Protein AF-A0ABD5V6Z6-F1 (afdb_monomer)

Foldseek 3Di:
DLVVLVVLLVLAPCNPQQLLLQLVLLLCQLVDVQSLLLLQLLLLQLLQCLLVVHHRDGSPPSVSSNVLSVLLVVLVVVLLVVLVVVCVVVVQQPPPPPPPPDGSVLLVLLVCCLQVLCGVSVVCLQVVPAPVVVVVPDDDHDPRDPQSNDDQDPVNVVVSCVVCVPSVVSVVVSLLQSLLLSSQCSNVVDSCSSVPPVSSVVLSPDPLSVVLSVLLSVLLSVLSCQLVVLVVVVNDPDPDDVPVCVVCVVVVNNVVSVVVSVVSNSVSSSSNSVSNSSSSSSNSNSNSVRVVVVVVVVVVVVVD

Secondary structure (DSSP, 8-state):
-HHHHHHHHTT-SSHHHHHHHHHHHHHHHTT-HHHHHHHHHHHHHHHHHHHTTPPPP-S--HHHHHHHHHHHHHHHHHHHHHHHHHHHHTTHHHHTTTSTT--HHHHHHHHHHHHTTTSHHHHHHHHHSHHHHHTTT--S----STTTTS---HHHHHHHHHH-HHHHHHHHHHHHHHHHHHHHHHHH--GGGGG-HHHHHHHHT-HHHHHHHHHHHHHHHHHHHHHHHHHHHHH-SSSSS-HHHHHHHHTT-HHHHHHHHHHHHHHHHHHHHHHHHHHHHHHHHHHHHHHHHHHHHHHHHT--

Structure (mmCIF, N/CA/C/O backbone):
data_AF-A0ABD5V6Z6-F1
#
_entry.id   AF-A0ABD5V6Z6-F1
#
loop_
_atom_site.group_PDB
_atom_site.id
_atom_site.type_symbol
_atom_site.label_atom_id
_atom_site.label_alt_id
_atom_site.label_comp_id
_atom_site.label_asym_id
_atom_site.label_entity_id
_atom_site.label_seq_id
_atom_site.pdbx_PDB_ins_code
_atom_site.Cartn_x
_atom_site.Cartn_y
_atom_site.Cartn_z
_atom_site.occupancy
_atom_site.B_iso_or_equiv
_atom_site.auth_seq_id
_atom_site.auth_comp_id
_atom_site.auth_asym_id
_atom_site.auth_atom_id
_atom_site.pdbx_PDB_model_num
ATOM 1 N N . MET A 1 1 ? -0.180 14.961 14.332 1.00 85.00 1 MET A N 1
ATOM 2 C CA . MET A 1 1 ? -0.684 13.606 14.007 1.00 85.00 1 MET A CA 1
ATOM 3 C C . MET A 1 1 ? 0.172 12.492 14.599 1.00 85.00 1 MET A C 1
ATOM 5 O O . MET A 1 1 ? -0.334 11.787 15.459 1.00 85.00 1 MET A O 1
ATOM 9 N N . ILE A 1 2 ? 1.467 12.402 14.274 1.00 86.38 2 ILE A N 1
ATOM 10 C CA . ILE A 1 2 ? 2.383 11.323 14.717 1.00 86.38 2 ILE A CA 1
ATOM 11 C C . ILE A 1 2 ? 2.291 10.985 16.220 1.00 86.38 2 ILE A C 1
ATOM 13 O O . ILE A 1 2 ? 2.184 9.821 16.593 1.00 86.38 2 ILE A O 1
ATOM 17 N N . ARG A 1 3 ? 2.256 11.990 17.110 1.00 90.75 3 ARG A N 1
ATOM 18 C CA . ARG A 1 3 ? 2.125 11.759 18.564 1.00 90.75 3 ARG A CA 1
ATOM 19 C C . ARG A 1 3 ? 0.847 10.997 18.947 1.00 90.75 3 ARG A C 1
ATOM 21 O O . ARG A 1 3 ? 0.895 10.181 19.865 1.00 90.75 3 ARG A O 1
ATOM 28 N N . LYS A 1 4 ? -0.284 11.265 18.277 1.00 90.06 4 LYS A N 1
ATOM 29 C CA . LYS A 1 4 ? -1.551 10.545 18.502 1.00 90.06 4 LYS A CA 1
ATOM 30 C C . LYS A 1 4 ? -1.413 9.088 18.053 1.00 90.06 4 LYS A C 1
ATOM 32 O O . LYS A 1 4 ? -1.775 8.200 18.810 1.00 90.06 4 LYS A O 1
ATOM 37 N N . THR A 1 5 ? -0.796 8.858 16.897 1.00 90.81 5 THR A N 1
ATOM 38 C CA . THR A 1 5 ? -0.515 7.527 16.335 1.00 90.81 5 THR A CA 1
ATOM 39 C C . THR A 1 5 ? 0.369 6.683 17.249 1.00 90.81 5 THR A C 1
ATOM 41 O O . THR A 1 5 ? 0.013 5.562 17.587 1.00 90.81 5 THR A O 1
ATOM 44 N N . ILE A 1 6 ? 1.486 7.232 17.736 1.00 91.62 6 ILE A N 1
ATOM 45 C CA . ILE A 1 6 ? 2.369 6.514 18.669 1.00 91.62 6 ILE A CA 1
ATOM 46 C C . ILE A 1 6 ? 1.628 6.196 19.973 1.00 91.62 6 ILE A C 1
ATOM 48 O O . ILE A 1 6 ? 1.767 5.104 20.518 1.00 91.62 6 ILE A O 1
ATOM 52 N N . ARG A 1 7 ? 0.823 7.139 20.482 1.00 93.12 7 ARG A N 1
ATOM 53 C CA . ARG A 1 7 ? 0.010 6.910 21.683 1.00 93.12 7 ARG A CA 1
ATOM 54 C C . ARG A 1 7 ? -1.023 5.807 21.461 1.00 93.12 7 ARG A C 1
ATOM 56 O O . ARG A 1 7 ? -1.214 5.012 22.369 1.00 93.12 7 ARG A O 1
ATOM 63 N N . TYR A 1 8 ? -1.660 5.775 20.294 1.00 93.50 8 TYR A N 1
ATOM 64 C CA . TYR A 1 8 ? -2.603 4.733 19.904 1.00 93.50 8 TYR A CA 1
ATOM 65 C C . TYR A 1 8 ? -1.931 3.357 19.909 1.00 93.50 8 TYR A C 1
ATOM 67 O O . TYR A 1 8 ? -2.361 2.481 20.648 1.00 93.50 8 TYR A O 1
ATOM 75 N N . LEU A 1 9 ? -0.811 3.201 19.195 1.00 92.00 9 LEU A N 1
ATOM 76 C CA . LEU A 1 9 ? -0.078 1.931 19.107 1.00 92.00 9 LEU A CA 1
ATOM 77 C C . LEU A 1 9 ? 0.439 1.434 20.463 1.00 92.00 9 LEU A C 1
ATOM 79 O O . LEU A 1 9 ? 0.479 0.234 20.710 1.00 92.00 9 LEU A O 1
ATOM 83 N N . ARG A 1 10 ? 0.785 2.348 21.378 1.00 92.25 10 ARG A N 1
ATOM 84 C CA . ARG A 1 10 ? 1.179 2.002 22.754 1.00 92.25 10 ARG A CA 1
ATOM 85 C C . ARG A 1 10 ? 0.050 1.408 23.601 1.00 92.25 10 ARG A C 1
ATOM 87 O O . ARG A 1 10 ? 0.353 0.868 24.656 1.00 92.25 10 ARG A O 1
ATOM 94 N N . ARG A 1 11 ? -1.215 1.525 23.181 1.00 93.81 11 ARG A N 1
ATOM 95 C CA . ARG A 1 11 ? -2.355 0.872 23.848 1.00 93.81 11 ARG A CA 1
ATOM 96 C C . ARG A 1 11 ? -2.492 -0.608 23.475 1.00 93.81 11 ARG A C 1
ATOM 98 O O . ARG A 1 11 ? -3.379 -1.258 24.002 1.00 93.81 11 ARG A O 1
ATOM 105 N N . SER A 1 12 ? -1.685 -1.110 22.538 1.00 90.25 12 SER A N 1
ATOM 106 C CA . SER A 1 12 ? -1.686 -2.522 22.154 1.00 90.25 12 SER A CA 1
ATOM 107 C C . SER A 1 12 ? -1.286 -3.396 23.340 1.00 90.25 12 SER A C 1
ATOM 109 O O . SER A 1 12 ? -0.284 -3.103 23.990 1.00 90.25 12 SER A O 1
ATOM 111 N N . ASP A 1 13 ? -1.988 -4.510 23.538 1.00 88.88 13 ASP A N 1
ATOM 112 C CA . ASP A 1 13 ? -1.661 -5.478 24.592 1.00 88.88 13 ASP A CA 1
ATOM 113 C C . ASP A 1 13 ? -0.383 -6.272 24.263 1.00 88.88 13 ASP A C 1
ATOM 115 O O . ASP A 1 13 ? 0.460 -6.498 25.129 1.00 88.88 13 ASP A O 1
ATOM 119 N N . GLU A 1 14 ? -0.183 -6.633 22.985 1.00 91.69 14 GLU A N 1
ATOM 120 C CA . GLU A 1 14 ? 0.945 -7.471 22.534 1.00 91.69 14 GLU A CA 1
ATOM 121 C C . GLU A 1 14 ? 1.841 -6.797 21.461 1.00 91.69 14 GLU A C 1
ATOM 123 O O . GLU A 1 14 ? 2.052 -7.357 20.381 1.00 91.69 14 GLU A O 1
ATOM 128 N N . PRO A 1 15 ? 2.418 -5.602 21.710 1.00 90.44 15 PRO A N 1
ATOM 129 C CA . PRO A 1 15 ? 3.076 -4.809 20.665 1.00 90.44 15 PRO A CA 1
ATOM 130 C C . PRO A 1 15 ? 4.292 -5.514 20.048 1.00 90.44 15 PRO A C 1
ATOM 132 O O . PRO A 1 15 ? 4.500 -5.453 18.838 1.00 90.44 15 PRO A O 1
ATOM 135 N N . VAL A 1 16 ? 5.082 -6.220 20.865 1.00 91.12 16 VAL A N 1
ATOM 136 C CA . VAL A 1 16 ? 6.282 -6.936 20.403 1.00 91.12 16 VAL A CA 1
ATOM 137 C C . VAL A 1 16 ? 5.899 -8.105 19.500 1.00 91.12 16 VAL A C 1
ATOM 139 O O . VAL A 1 16 ? 6.453 -8.247 18.415 1.00 91.12 16 VAL A O 1
ATOM 142 N N . LYS A 1 17 ? 4.917 -8.916 19.907 1.00 90.62 17 LYS A N 1
ATOM 143 C CA . LYS A 1 17 ? 4.456 -10.071 19.128 1.00 90.62 17 LYS A CA 1
ATOM 144 C C . LYS A 1 17 ? 3.884 -9.634 17.782 1.00 90.62 17 LYS A C 1
ATOM 146 O O . LYS A 1 17 ? 4.197 -10.242 16.765 1.00 90.62 17 LYS A O 1
ATOM 151 N N . THR A 1 18 ? 3.113 -8.548 17.765 1.00 93.56 18 THR A N 1
ATOM 152 C CA . THR A 1 18 ? 2.578 -7.959 16.536 1.00 93.56 18 THR A CA 1
ATOM 153 C C . THR A 1 18 ? 3.685 -7.534 15.575 1.00 93.56 18 THR A C 1
ATOM 155 O O . THR A 1 18 ? 3.631 -7.877 14.397 1.00 93.56 18 THR A O 1
ATOM 158 N N . VAL A 1 19 ? 4.713 -6.834 16.067 1.00 93.00 19 VAL A N 1
ATOM 159 C CA . VAL A 1 19 ? 5.852 -6.413 15.236 1.00 93.00 19 VAL A CA 1
ATOM 160 C C . VAL A 1 19 ? 6.656 -7.613 14.735 1.00 93.00 19 VAL A C 1
ATOM 162 O O . VAL A 1 19 ? 7.024 -7.638 13.566 1.00 93.00 19 VAL A O 1
ATOM 165 N N . LEU A 1 20 ? 6.886 -8.627 15.573 1.00 91.81 20 LEU A N 1
ATOM 166 C CA . LEU A 1 20 ? 7.627 -9.828 15.179 1.00 91.81 20 LEU A CA 1
ATOM 167 C C . LEU A 1 20 ? 6.878 -10.654 14.123 1.00 91.81 20 LEU A C 1
ATOM 169 O O . LEU A 1 20 ? 7.476 -11.020 13.115 1.00 91.81 20 LEU A O 1
ATOM 173 N N . ILE A 1 21 ? 5.577 -10.908 14.309 1.00 92.19 21 ILE A N 1
ATOM 174 C CA . ILE A 1 21 ? 4.753 -11.640 13.330 1.00 92.19 21 ILE A CA 1
ATOM 175 C C . ILE A 1 21 ? 4.641 -10.843 12.028 1.00 92.19 21 ILE A C 1
ATOM 177 O O . ILE A 1 21 ? 4.822 -11.397 10.946 1.00 92.19 21 ILE A O 1
ATOM 181 N N . GLY A 1 22 ? 4.379 -9.539 12.123 1.00 91.19 22 GLY A N 1
ATOM 182 C CA . GLY A 1 22 ? 4.258 -8.674 10.956 1.00 91.19 22 GLY A CA 1
ATOM 183 C C . GLY A 1 22 ? 5.561 -8.533 10.172 1.00 91.19 22 GLY A C 1
ATOM 184 O O . GLY A 1 22 ? 5.552 -8.602 8.944 1.00 91.19 22 GLY A O 1
ATOM 185 N N . GLY A 1 23 ? 6.691 -8.392 10.868 1.00 88.25 23 GLY A N 1
ATOM 186 C CA . GLY A 1 23 ? 8.021 -8.382 10.261 1.00 88.25 23 GLY A CA 1
ATOM 187 C C . GLY A 1 23 ? 8.354 -9.707 9.584 1.00 88.25 23 GLY A C 1
ATOM 188 O O . GLY A 1 23 ? 8.785 -9.705 8.436 1.00 88.25 23 GLY A O 1
ATOM 189 N N . PHE A 1 24 ? 8.064 -10.834 10.244 1.00 90.12 24 PHE A N 1
ATOM 190 C CA . PHE A 1 24 ? 8.207 -12.172 9.666 1.00 90.12 24 PHE A CA 1
ATOM 191 C C . PHE A 1 24 ? 7.367 -12.328 8.390 1.00 90.12 24 PHE A C 1
ATOM 193 O O . PHE A 1 24 ? 7.875 -12.782 7.367 1.00 90.12 24 PHE A O 1
ATOM 200 N N . PHE A 1 25 ? 6.103 -11.900 8.394 1.00 90.38 25 PHE A N 1
ATOM 201 C CA . PHE A 1 25 ? 5.278 -11.954 7.187 1.00 90.38 25 PHE A CA 1
ATOM 202 C C . PHE A 1 25 ? 5.718 -10.996 6.096 1.00 90.38 25 PHE A C 1
ATOM 204 O O . PHE A 1 25 ? 5.557 -11.314 4.925 1.00 90.38 25 PHE A O 1
ATOM 211 N N . SER A 1 26 ? 6.263 -9.840 6.455 1.00 84.69 26 SER A N 1
ATOM 212 C CA . SER A 1 26 ? 6.791 -8.894 5.472 1.00 84.69 26 SER A CA 1
ATOM 213 C C . SER A 1 26 ? 8.051 -9.454 4.812 1.00 84.69 26 SER A C 1
ATOM 215 O O . SER A 1 26 ? 8.178 -9.371 3.597 1.00 84.69 26 SER A O 1
ATOM 217 N N . TYR A 1 27 ? 8.908 -10.123 5.591 1.00 83.06 27 TYR A N 1
ATOM 218 C CA . TYR A 1 27 ? 10.092 -10.823 5.099 1.00 83.06 27 TYR A CA 1
ATOM 219 C C . TYR A 1 27 ? 9.729 -11.959 4.132 1.00 83.06 27 TYR A C 1
ATOM 221 O O . TYR A 1 27 ? 10.152 -11.966 2.979 1.00 83.06 27 TYR A O 1
ATOM 229 N N . TYR A 1 28 ? 8.872 -12.892 4.560 1.00 81.38 28 TYR A N 1
ATOM 230 C CA . TYR A 1 28 ? 8.441 -14.003 3.702 1.00 81.38 28 TYR A CA 1
ATOM 231 C C . TYR A 1 28 ? 7.469 -13.581 2.599 1.00 81.38 28 TYR A C 1
ATOM 233 O O . TYR A 1 28 ? 7.303 -14.311 1.626 1.00 81.38 28 TYR A O 1
ATOM 241 N N . GLY A 1 29 ? 6.838 -12.415 2.728 1.00 72.50 29 GLY A N 1
ATOM 242 C CA . GLY A 1 29 ? 5.933 -11.848 1.736 1.00 72.50 29 GLY A CA 1
ATOM 243 C C . GLY A 1 29 ? 6.611 -11.589 0.397 1.00 72.50 29 GLY A C 1
ATOM 244 O O . GLY A 1 29 ? 5.981 -11.751 -0.639 1.00 72.50 29 GLY A O 1
ATOM 245 N N . VAL A 1 30 ? 7.911 -11.286 0.416 1.00 65.12 30 VAL A N 1
ATOM 246 C CA . VAL A 1 30 ? 8.724 -11.135 -0.799 1.00 65.12 30 VAL A CA 1
ATOM 247 C C . VAL A 1 30 ? 8.748 -12.428 -1.625 1.00 65.12 30 VAL A C 1
ATOM 249 O O . VAL A 1 30 ? 8.753 -12.381 -2.850 1.00 65.12 30 VAL A O 1
ATOM 252 N N . PHE A 1 31 ? 8.720 -13.586 -0.962 1.00 65.69 31 PHE A N 1
ATOM 253 C CA . PHE A 1 31 ? 8.806 -14.900 -1.606 1.00 65.69 31 PHE A CA 1
ATOM 254 C C . PHE A 1 31 ? 7.440 -15.562 -1.808 1.00 65.69 31 PHE A C 1
ATOM 256 O O . PHE A 1 31 ? 7.255 -16.356 -2.729 1.00 65.69 31 PHE A O 1
ATOM 263 N N . PHE A 1 32 ? 6.479 -15.263 -0.934 1.00 73.44 32 PHE A N 1
ATOM 264 C CA . PHE A 1 32 ? 5.196 -15.943 -0.876 1.00 73.44 32 PHE A CA 1
ATOM 265 C C . PHE A 1 32 ? 4.041 -14.945 -0.814 1.00 73.44 32 PHE A C 1
ATOM 267 O O . PHE A 1 32 ? 3.986 -14.069 0.045 1.00 73.44 32 PHE A O 1
ATOM 274 N N . VAL A 1 33 ? 3.025 -15.169 -1.648 1.00 79.50 33 VAL A N 1
ATOM 275 C CA . VAL A 1 33 ? 1.811 -14.337 -1.683 1.00 79.50 33 VAL A CA 1
ATOM 276 C C . VAL A 1 33 ? 1.032 -14.397 -0.361 1.00 79.50 33 VAL A C 1
ATOM 278 O O . VAL A 1 33 ? 0.483 -13.394 0.092 1.00 79.50 33 VAL A O 1
ATOM 281 N N . LEU A 1 34 ? 0.981 -15.564 0.291 1.00 87.19 34 LEU A N 1
ATOM 282 C CA . LEU A 1 34 ? 0.149 -15.780 1.480 1.00 87.19 34 LEU A CA 1
ATOM 283 C C . LEU A 1 34 ? 0.516 -14.858 2.670 1.00 87.19 34 LEU A C 1
ATOM 285 O O . LEU A 1 34 ? -0.392 -14.210 3.197 1.00 87.19 34 LEU A O 1
ATOM 289 N N . PRO A 1 35 ? 1.791 -14.736 3.093 1.00 88.56 35 PRO A N 1
ATOM 290 C CA . PRO A 1 35 ? 2.192 -13.751 4.097 1.00 88.56 35 PRO A CA 1
ATOM 291 C C . PRO A 1 35 ? 1.786 -12.312 3.756 1.00 88.56 35 PRO A C 1
ATOM 293 O O . PRO A 1 35 ? 1.329 -11.590 4.642 1.00 88.56 35 PRO A O 1
ATOM 296 N N . MET A 1 36 ? 1.858 -11.906 2.482 1.00 85.44 36 MET A N 1
ATOM 297 C CA . MET A 1 36 ? 1.438 -10.560 2.068 1.00 85.44 36 MET A CA 1
ATOM 298 C C . MET A 1 36 ? -0.052 -10.334 2.314 1.00 85.44 36 MET A C 1
ATOM 300 O O . MET A 1 36 ? -0.443 -9.316 2.886 1.00 85.44 36 MET A O 1
ATOM 304 N N . VAL A 1 37 ? -0.884 -11.312 1.939 1.00 91.69 37 VAL A N 1
ATOM 305 C CA . VAL A 1 37 ? -2.337 -11.289 2.172 1.00 91.69 37 VAL A CA 1
ATOM 306 C C . VAL A 1 37 ? -2.647 -11.100 3.656 1.00 91.69 37 VAL A C 1
ATOM 308 O O . VAL A 1 37 ? -3.477 -10.263 4.010 1.00 91.69 37 VAL A O 1
ATOM 311 N N . LEU A 1 38 ? -1.947 -11.812 4.540 1.00 94.38 38 LEU A N 1
ATOM 312 C CA . LEU A 1 38 ? -2.139 -11.673 5.985 1.00 94.38 38 LEU A CA 1
ATOM 313 C C . LEU A 1 38 ? -1.711 -10.291 6.504 1.00 94.38 38 LEU A C 1
ATOM 315 O O . LEU A 1 38 ? -2.437 -9.689 7.297 1.00 94.38 38 LEU A O 1
ATOM 319 N N . THR A 1 39 ? -0.579 -9.762 6.035 1.00 92.94 39 THR A N 1
ATOM 320 C CA . THR A 1 39 ? -0.104 -8.415 6.391 1.00 92.94 39 THR A CA 1
ATOM 321 C C . THR A 1 39 ? -1.095 -7.333 5.958 1.00 92.94 39 THR A C 1
ATOM 323 O O . THR A 1 39 ? -1.437 -6.452 6.748 1.00 92.94 39 THR A O 1
ATOM 326 N N . MET A 1 40 ? -1.638 -7.426 4.743 1.00 92.75 40 MET A N 1
ATOM 327 C CA . MET A 1 40 ? -2.639 -6.474 4.259 1.00 92.75 40 MET A CA 1
ATOM 328 C C . MET A 1 40 ? -3.949 -6.561 5.049 1.00 92.75 40 MET A C 1
ATOM 330 O O . MET A 1 40 ? -4.532 -5.539 5.408 1.00 92.75 40 MET A O 1
ATOM 334 N N . GLY A 1 41 ? -4.386 -7.774 5.398 1.00 95.56 41 GLY A N 1
ATOM 335 C CA . GLY A 1 41 ? -5.529 -7.972 6.288 1.00 95.56 41 GLY A CA 1
ATOM 336 C C . GLY A 1 41 ? -5.336 -7.305 7.649 1.00 95.56 41 GLY A C 1
ATOM 337 O O . GLY A 1 41 ? -6.258 -6.678 8.176 1.00 95.56 41 GLY A O 1
ATOM 338 N N . TYR A 1 42 ? -4.122 -7.375 8.202 1.00 96.50 42 TYR A N 1
ATOM 339 C CA . TYR A 1 42 ? -3.771 -6.675 9.437 1.00 96.50 42 TYR A CA 1
ATOM 340 C C . TYR A 1 42 ? -3.853 -5.154 9.272 1.00 96.50 42 TYR A C 1
ATOM 342 O O . TYR A 1 42 ? -4.430 -4.478 10.126 1.00 96.50 42 TYR A O 1
ATOM 350 N N . PHE A 1 43 ? -3.376 -4.613 8.148 1.00 95.38 43 PHE A N 1
ATOM 351 C CA . PHE A 1 43 ? -3.500 -3.186 7.848 1.00 95.38 43 PHE A CA 1
ATOM 352 C C . PHE A 1 43 ? -4.954 -2.712 7.751 1.00 95.38 43 PHE A C 1
ATOM 354 O O . PHE A 1 43 ? -5.279 -1.637 8.250 1.00 95.38 43 PHE A O 1
ATOM 361 N N . MET A 1 44 ? -5.860 -3.518 7.196 1.00 96.31 44 MET A N 1
ATOM 362 C CA . MET A 1 44 ? -7.289 -3.175 7.168 1.00 96.31 44 MET A CA 1
ATOM 363 C C . MET A 1 44 ? -7.916 -3.176 8.560 1.00 96.31 44 MET A C 1
ATOM 365 O O . MET A 1 44 ? -8.734 -2.310 8.874 1.00 96.31 44 MET A O 1
ATOM 369 N N . ARG A 1 45 ? -7.503 -4.102 9.429 1.00 95.62 45 ARG A N 1
ATOM 370 C CA . ARG A 1 45 ? -7.971 -4.123 10.818 1.00 95.62 45 ARG A CA 1
ATOM 371 C C . ARG A 1 45 ? -7.472 -2.935 11.616 1.00 95.62 45 ARG A C 1
ATOM 373 O O . ARG A 1 45 ? -8.270 -2.316 12.308 1.00 95.62 45 ARG A O 1
ATOM 380 N N . ILE A 1 46 ? -6.187 -2.594 11.519 1.00 96.00 46 ILE A N 1
ATOM 381 C CA . ILE A 1 46 ? -5.662 -1.454 12.278 1.00 96.00 46 ILE A CA 1
ATOM 382 C C . ILE A 1 46 ? -6.242 -0.140 11.765 1.00 96.00 46 ILE A C 1
ATOM 384 O O . ILE A 1 46 ? -6.545 0.733 12.567 1.00 96.00 46 ILE A O 1
ATOM 388 N N . LEU A 1 47 ? -6.477 -0.029 10.453 1.00 95.25 47 LEU A N 1
ATOM 389 C CA . LEU A 1 47 ? -7.173 1.102 9.851 1.00 95.25 47 LEU A CA 1
ATOM 390 C C . LEU A 1 47 ? -8.588 1.255 10.433 1.00 95.25 47 LEU A C 1
ATOM 392 O O . LEU A 1 47 ? -8.947 2.345 10.878 1.00 95.25 47 LEU A O 1
ATOM 396 N N . ARG A 1 48 ? -9.355 0.155 10.498 1.00 94.81 48 ARG A N 1
ATOM 397 C CA . ARG A 1 48 ? -10.702 0.104 11.095 1.00 94.81 48 ARG A CA 1
ATOM 398 C C . ARG A 1 48 ? -10.690 0.481 12.577 1.00 94.81 48 ARG A C 1
ATOM 400 O O . ARG A 1 48 ? -11.406 1.395 12.971 1.00 94.81 48 ARG A O 1
ATOM 407 N N . SER A 1 49 ? -9.874 -0.189 13.388 1.00 94.75 49 SER A N 1
ATOM 408 C CA . SER A 1 49 ? -9.815 0.050 14.836 1.00 94.75 49 SER A CA 1
ATOM 409 C C . SER A 1 49 ? -9.300 1.454 15.165 1.00 94.75 49 SER A C 1
ATOM 411 O O . SER A 1 49 ? -9.794 2.087 16.094 1.00 94.75 49 SER A O 1
ATOM 413 N N . ALA A 1 50 ? -8.364 1.997 14.379 1.00 94.50 50 ALA A N 1
ATOM 414 C CA . ALA A 1 50 ? -7.888 3.369 14.543 1.00 94.50 50 ALA A CA 1
ATOM 415 C C . ALA A 1 50 ? -8.972 4.407 14.211 1.00 94.50 50 ALA A C 1
ATOM 417 O O . ALA A 1 50 ? -9.089 5.409 14.923 1.00 94.50 50 ALA A O 1
ATOM 418 N N . ALA A 1 51 ? -9.776 4.157 13.171 1.00 92.56 51 ALA A N 1
ATOM 419 C CA . ALA A 1 51 ? -10.931 4.987 12.836 1.00 92.56 51 ALA A CA 1
ATOM 420 C C . ALA A 1 51 ? -12.019 4.930 13.926 1.00 92.56 51 ALA A C 1
ATOM 422 O O . ALA A 1 51 ? -12.604 5.958 14.250 1.00 92.56 51 ALA A O 1
ATOM 423 N N . ALA A 1 52 ? -12.220 3.767 14.553 1.00 91.69 52 ALA A N 1
ATOM 424 C CA . ALA A 1 52 ? -13.204 3.557 15.620 1.00 91.69 52 ALA A CA 1
ATOM 425 C C . ALA A 1 52 ? -12.726 3.940 17.045 1.00 91.69 52 ALA A C 1
ATOM 427 O O . ALA A 1 52 ? -13.498 3.838 17.992 1.00 91.69 52 ALA A O 1
ATOM 428 N N . ASP A 1 53 ? -11.472 4.385 17.224 1.00 91.50 53 ASP A N 1
ATOM 429 C CA . ASP A 1 53 ? -10.811 4.584 18.540 1.00 91.50 53 ASP A CA 1
ATOM 430 C C . ASP A 1 53 ? -10.756 3.333 19.438 1.00 91.50 53 ASP A C 1
ATOM 432 O O . ASP A 1 53 ?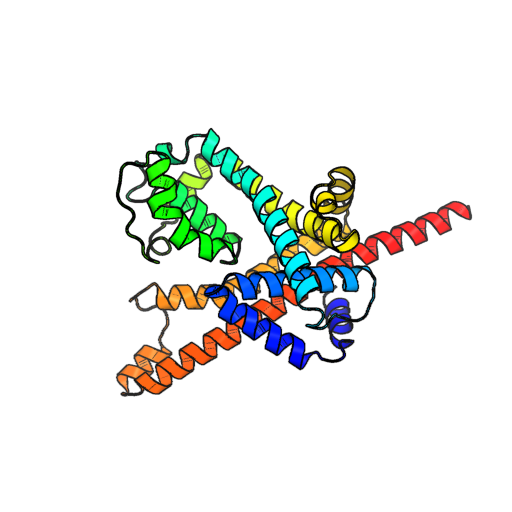 -10.654 3.434 20.662 1.00 91.50 53 ASP A O 1
ATOM 436 N N . GLU A 1 54 ? -10.779 2.149 18.837 1.00 92.88 54 GLU A N 1
ATOM 437 C CA . GLU A 1 54 ? -10.616 0.871 19.532 1.00 92.88 54 GLU A CA 1
ATOM 438 C C . GLU A 1 54 ? -9.134 0.567 19.795 1.00 92.88 54 GLU A C 1
ATOM 440 O O . GLU A 1 54 ? -8.244 1.161 19.184 1.00 92.88 54 GLU A O 1
ATOM 445 N N . SER A 1 55 ? -8.827 -0.371 20.695 1.00 92.19 55 SER A N 1
ATOM 446 C CA . SER A 1 55 ? -7.438 -0.796 20.911 1.00 92.19 55 SER A CA 1
ATOM 447 C C . SER A 1 55 ? -6.803 -1.340 19.616 1.00 92.19 55 SER A C 1
ATOM 449 O O . SER A 1 55 ? -7.507 -1.893 18.766 1.00 92.19 55 SER A O 1
ATOM 451 N N . PRO A 1 56 ? -5.477 -1.174 19.426 1.00 94.19 56 PRO A N 1
ATOM 452 C CA . PRO A 1 56 ? -4.788 -1.746 18.275 1.00 94.19 56 PRO A CA 1
ATOM 453 C C . PRO A 1 56 ? -5.037 -3.257 18.175 1.00 94.19 56 PRO A C 1
ATOM 455 O O . PRO A 1 56 ? -4.966 -3.949 19.195 1.00 94.19 56 PRO A O 1
ATOM 458 N N . PRO A 1 57 ? -5.309 -3.785 16.972 1.00 94.25 57 PRO A N 1
ATOM 459 C CA . PRO A 1 57 ? -5.595 -5.197 16.797 1.00 94.25 57 PRO A CA 1
ATOM 460 C C . PRO A 1 57 ? -4.337 -6.051 16.982 1.00 94.25 57 PRO A C 1
ATOM 462 O O . PRO A 1 57 ? -3.207 -5.593 16.815 1.00 94.25 57 PRO A O 1
ATOM 465 N N . VAL A 1 58 ? -4.554 -7.336 17.244 1.00 92.94 58 VAL A N 1
ATOM 466 C CA . VAL A 1 58 ? -3.515 -8.373 17.293 1.00 92.94 58 VAL A CA 1
ATOM 467 C C . VAL A 1 58 ? -3.669 -9.362 16.129 1.00 92.94 58 VAL A C 1
ATOM 469 O O . VAL A 1 58 ? -4.722 -9.434 15.481 1.00 92.94 58 VAL A O 1
ATOM 472 N N . PHE A 1 59 ? -2.618 -10.141 15.852 1.00 92.00 59 PHE A N 1
ATOM 473 C CA . PHE A 1 59 ? -2.633 -11.227 14.860 1.00 92.00 59 PHE A CA 1
ATOM 474 C C . PHE A 1 59 ? -3.420 -12.445 15.365 1.00 92.00 59 PHE A C 1
ATOM 476 O O . PHE A 1 59 ? -2.874 -13.495 15.692 1.00 92.00 59 PHE A O 1
ATOM 483 N N . GLU A 1 60 ? -4.736 -12.293 15.416 1.00 91.06 60 GLU A N 1
ATOM 484 C CA . GLU A 1 60 ? -5.681 -13.356 15.745 1.00 91.06 60 GLU A CA 1
ATOM 485 C C . GLU A 1 60 ? -6.717 -13.531 14.639 1.00 91.06 60 GLU A C 1
ATOM 487 O O . GLU A 1 60 ? -6.752 -12.775 13.665 1.00 91.06 60 GLU A O 1
ATOM 492 N N . ARG A 1 61 ? -7.607 -14.522 14.783 1.00 92.38 61 ARG A N 1
ATOM 493 C CA . ARG A 1 61 ? -8.704 -14.765 13.830 1.00 92.38 61 ARG A CA 1
ATOM 494 C C . ARG A 1 61 ? -8.175 -14.807 12.390 1.00 92.38 61 ARG A C 1
ATOM 496 O O . ARG A 1 61 ? -8.649 -14.066 11.526 1.00 92.38 61 ARG A O 1
ATOM 503 N N . TRP A 1 62 ? -7.164 -15.646 12.165 1.00 94.00 62 TRP A N 1
ATOM 504 C CA . TRP A 1 62 ? -6.372 -15.731 10.933 1.00 94.00 62 TRP A CA 1
ATOM 505 C C . TRP A 1 62 ? -7.214 -15.792 9.660 1.00 94.00 62 TRP A C 1
ATOM 507 O O . TRP A 1 62 ? -6.916 -15.096 8.699 1.00 94.00 62 TRP A O 1
ATOM 517 N N . MET A 1 63 ? -8.317 -16.547 9.674 1.00 95.62 63 MET A N 1
ATOM 518 C CA . MET A 1 63 ? -9.202 -16.653 8.510 1.00 95.62 63 MET A CA 1
ATOM 519 C C . MET A 1 63 ? -9.841 -15.312 8.132 1.00 95.62 63 MET A C 1
ATOM 521 O O . MET A 1 63 ? -9.869 -14.942 6.965 1.00 95.62 63 MET A O 1
ATOM 525 N N . ALA A 1 64 ? -10.321 -14.546 9.113 1.00 94.75 64 ALA A N 1
ATOM 526 C CA . ALA A 1 64 ? -10.868 -13.222 8.837 1.00 94.75 64 ALA A CA 1
ATOM 527 C C . ALA A 1 64 ? -9.770 -12.259 8.354 1.00 94.75 64 ALA A C 1
ATOM 529 O O . ALA A 1 64 ? -10.032 -11.432 7.494 1.00 94.75 64 ALA A O 1
ATOM 530 N N . LEU A 1 65 ? -8.539 -12.399 8.864 1.00 94.81 65 LEU A N 1
ATOM 531 C CA . LEU A 1 65 ? -7.391 -11.595 8.433 1.00 94.81 65 LEU A CA 1
ATOM 532 C C . LEU A 1 65 ? -7.082 -11.867 6.960 1.00 94.81 65 LEU A C 1
ATOM 534 O O . LEU A 1 65 ? -6.958 -10.945 6.166 1.00 94.81 65 LEU A O 1
ATOM 538 N N . PHE A 1 66 ? -7.037 -13.147 6.596 1.00 95.62 66 PHE A N 1
ATOM 539 C CA . PHE A 1 66 ? -6.848 -13.589 5.226 1.00 95.62 66 PHE A CA 1
ATOM 540 C C . PHE A 1 66 ? -7.942 -13.041 4.300 1.00 95.62 66 PHE A C 1
ATOM 542 O O . PHE A 1 66 ? -7.624 -12.444 3.279 1.00 95.62 66 PHE A O 1
ATOM 549 N N . VAL A 1 67 ? -9.222 -13.169 4.669 1.00 96.75 67 VAL A N 1
ATOM 550 C CA . VAL A 1 67 ? -10.346 -12.671 3.853 1.00 96.75 67 VAL A CA 1
ATOM 551 C C . VAL A 1 67 ? -10.299 -11.152 3.677 1.00 96.75 67 VAL A C 1
ATOM 553 O O . VAL A 1 67 ? -10.497 -10.667 2.562 1.00 96.75 67 VAL A O 1
ATOM 556 N N . ASP A 1 68 ? -10.032 -10.400 4.748 1.00 96.25 68 ASP A N 1
ATOM 557 C CA . ASP A 1 68 ? -9.884 -8.943 4.675 1.00 96.25 68 ASP A CA 1
ATOM 558 C C . ASP A 1 68 ? -8.711 -8.561 3.758 1.00 96.25 68 ASP A C 1
ATOM 560 O O . ASP A 1 68 ? -8.838 -7.656 2.933 1.00 96.25 68 ASP A O 1
ATOM 564 N N . GLY A 1 69 ? -7.603 -9.302 3.839 1.00 94.56 69 GLY A N 1
ATOM 565 C CA . GLY A 1 69 ? -6.435 -9.137 2.981 1.00 94.56 69 GLY A CA 1
ATOM 566 C C . GLY A 1 69 ? -6.712 -9.419 1.506 1.00 94.56 69 GLY A C 1
ATOM 567 O O . GLY A 1 69 ? -6.367 -8.602 0.657 1.00 94.56 69 GLY A O 1
ATOM 568 N N . VAL A 1 70 ? -7.380 -10.535 1.186 1.00 95.31 70 VAL A N 1
ATOM 569 C CA . VAL A 1 70 ? -7.754 -10.888 -0.196 1.00 95.31 70 VAL A CA 1
ATOM 570 C C . VAL A 1 70 ? -8.642 -9.806 -0.799 1.00 95.31 70 VAL A C 1
ATOM 572 O O . VAL A 1 70 ? -8.395 -9.362 -1.916 1.00 95.31 70 VAL A O 1
ATOM 575 N N . LYS A 1 71 ? -9.654 -9.343 -0.056 1.00 96.88 71 LYS A N 1
ATOM 576 C CA . LYS A 1 71 ? -10.545 -8.266 -0.508 1.00 96.88 71 LYS A CA 1
ATOM 577 C C . LYS A 1 71 ? -9.782 -6.966 -0.748 1.00 96.88 71 LYS A C 1
ATOM 579 O O . LYS A 1 71 ? -9.985 -6.334 -1.779 1.00 96.88 71 LYS A O 1
ATOM 584 N N . ALA A 1 72 ? -8.888 -6.590 0.164 1.00 94.81 72 ALA A N 1
ATOM 585 C CA . ALA A 1 72 ? -8.070 -5.393 0.015 1.00 94.81 72 ALA A CA 1
ATOM 586 C C . ALA A 1 72 ? -7.146 -5.468 -1.209 1.00 94.81 72 ALA A C 1
ATOM 588 O O . ALA A 1 72 ? -7.044 -4.497 -1.958 1.00 94.81 72 ALA A O 1
ATOM 589 N N . TYR A 1 73 ? -6.524 -6.623 -1.460 1.00 91.62 73 TYR A N 1
ATOM 590 C CA . TYR A 1 73 ? -5.728 -6.834 -2.669 1.00 91.62 73 TYR A CA 1
ATOM 591 C C . TYR A 1 73 ? -6.572 -6.837 -3.942 1.00 91.62 73 TYR A C 1
ATOM 593 O O . TYR A 1 73 ? -6.155 -6.264 -4.941 1.00 91.62 73 TYR A O 1
ATOM 601 N N . ALA A 1 74 ? -7.769 -7.421 -3.916 1.00 93.69 74 ALA A N 1
ATOM 602 C CA . ALA A 1 74 ? -8.686 -7.365 -5.048 1.00 93.69 74 ALA A CA 1
ATOM 603 C C . ALA A 1 74 ? -9.113 -5.920 -5.365 1.00 93.69 74 ALA A C 1
ATOM 605 O O . ALA A 1 74 ? -9.168 -5.554 -6.535 1.00 93.69 74 ALA A O 1
ATOM 606 N N . ILE A 1 75 ? -9.334 -5.077 -4.346 1.00 95.19 75 ILE A N 1
ATOM 607 C CA . ILE A 1 75 ? -9.561 -3.633 -4.533 1.00 95.19 75 ILE A CA 1
ATOM 608 C C . ILE A 1 75 ? -8.343 -2.994 -5.211 1.00 95.19 75 ILE A C 1
ATOM 610 O O . ILE A 1 75 ? -8.500 -2.371 -6.256 1.00 95.19 75 ILE A O 1
ATOM 614 N N . TRP A 1 76 ? -7.133 -3.205 -4.680 1.00 90.81 76 TRP A N 1
ATOM 615 C CA . TRP A 1 76 ? -5.884 -2.742 -5.306 1.00 90.81 76 TRP A CA 1
ATOM 616 C C . TRP A 1 76 ? -5.793 -3.119 -6.786 1.00 90.81 76 TRP A C 1
ATOM 618 O O . TRP A 1 76 ? -5.556 -2.254 -7.625 1.00 90.81 76 TRP A O 1
ATOM 628 N N . LEU A 1 77 ? -6.014 -4.396 -7.103 1.00 88.38 77 LEU A N 1
ATOM 629 C CA . LEU A 1 77 ? -5.935 -4.911 -8.466 1.00 88.38 77 LEU A CA 1
ATOM 630 C C . LEU A 1 77 ? -6.953 -4.235 -9.385 1.00 88.38 77 LEU A C 1
ATOM 632 O O . LEU A 1 77 ? -6.572 -3.763 -10.449 1.00 88.38 77 LEU A O 1
ATOM 636 N N . ILE A 1 78 ? -8.215 -4.118 -8.963 1.00 94.31 78 ILE A N 1
ATOM 637 C CA . ILE A 1 78 ? -9.270 -3.493 -9.776 1.00 94.31 78 ILE A CA 1
ATOM 638 C C . ILE A 1 78 ? -8.957 -2.021 -10.061 1.00 94.31 78 ILE A C 1
ATOM 640 O O . ILE A 1 78 ? -9.138 -1.561 -11.186 1.00 94.31 78 ILE A O 1
ATOM 644 N N . TYR A 1 79 ? -8.455 -1.277 -9.075 1.00 93.25 79 TYR A N 1
ATOM 645 C CA . TYR A 1 79 ? -8.057 0.115 -9.286 1.00 93.25 79 TYR A CA 1
ATOM 646 C C . TYR A 1 79 ? -6.837 0.239 -10.209 1.00 93.25 79 TYR A C 1
ATOM 648 O O . TYR A 1 79 ? -6.800 1.134 -11.050 1.00 93.25 79 TYR A O 1
ATOM 656 N N . LEU A 1 80 ? -5.860 -0.667 -10.107 1.00 88.06 80 LEU A N 1
ATOM 657 C CA . LEU A 1 80 ? -4.696 -0.685 -10.999 1.00 88.06 80 LEU A CA 1
ATOM 658 C C . LEU A 1 80 ? -5.010 -1.192 -12.410 1.00 88.06 80 LEU A C 1
ATOM 660 O O . LEU A 1 80 ? -4.273 -0.866 -13.341 1.00 88.06 80 LEU A O 1
ATOM 664 N N . CYS A 1 81 ? -6.124 -1.902 -12.611 1.00 88.94 81 CYS A N 1
ATOM 665 C CA . CYS A 1 81 ? -6.610 -2.194 -13.956 1.00 88.94 81 CYS A CA 1
ATOM 666 C C . CYS A 1 81 ? -6.890 -0.911 -14.750 1.00 88.94 81 CYS A C 1
ATOM 668 O O . CYS A 1 81 ? -6.789 -0.944 -15.966 1.00 88.94 81 CYS A O 1
ATOM 670 N N . ILE A 1 82 ? -7.196 0.224 -14.109 1.00 92.25 82 ILE A N 1
ATOM 671 C CA . ILE A 1 82 ? -7.493 1.485 -14.809 1.00 92.25 82 ILE A CA 1
ATOM 672 C C . ILE A 1 82 ? -6.287 1.981 -15.636 1.00 92.25 82 ILE A C 1
ATOM 674 O O . ILE A 1 82 ? -6.419 2.072 -16.858 1.00 92.25 82 ILE A O 1
ATOM 678 N N . PRO A 1 83 ? -5.111 2.280 -15.042 1.00 88.31 83 PRO A N 1
ATOM 679 C CA . PRO A 1 83 ? -3.936 2.686 -15.814 1.00 88.31 83 PRO A CA 1
ATOM 680 C C . PRO A 1 83 ? -3.427 1.566 -16.729 1.00 88.31 83 PRO A C 1
ATOM 682 O O . PRO A 1 83 ? -2.982 1.852 -17.834 1.00 88.31 83 PRO A O 1
ATOM 685 N N . PHE A 1 84 ? -3.544 0.298 -16.318 1.00 83.12 84 PHE A N 1
ATOM 686 C CA . PHE A 1 84 ? -3.146 -0.836 -17.157 1.00 83.12 84 PHE A CA 1
ATOM 687 C C . PHE A 1 84 ? -3.975 -0.934 -18.447 1.00 83.12 84 PHE A C 1
ATOM 689 O O . PHE A 1 84 ? -3.422 -1.072 -19.534 1.00 83.12 84 PHE A O 1
ATOM 696 N N . LEU A 1 85 ? -5.302 -0.823 -18.346 1.00 86.75 85 LEU A N 1
ATOM 697 C CA . LEU A 1 85 ? -6.190 -0.832 -19.506 1.00 86.75 85 LEU A CA 1
ATOM 698 C C . LEU A 1 85 ? -5.975 0.404 -20.381 1.00 86.75 85 LEU A C 1
ATOM 700 O O . LEU A 1 85 ? -6.058 0.287 -21.597 1.00 86.75 85 LEU A O 1
ATOM 704 N N . ASN A 1 86 ? -5.666 1.567 -19.797 1.00 87.81 86 ASN A N 1
ATOM 705 C CA . ASN A 1 86 ? -5.304 2.752 -20.576 1.00 87.81 86 ASN A CA 1
ATOM 706 C C . ASN A 1 86 ? -4.043 2.507 -21.418 1.00 87.81 86 ASN A C 1
ATOM 708 O O . ASN A 1 86 ? -4.073 2.738 -22.625 1.00 87.81 86 ASN A O 1
ATOM 712 N N . ALA A 1 87 ? -2.984 1.963 -20.809 1.00 78.75 87 ALA A N 1
ATOM 713 C CA . ALA A 1 87 ? -1.771 1.581 -21.529 1.00 78.75 87 ALA A CA 1
ATOM 714 C C . ALA A 1 87 ? -2.082 0.569 -22.650 1.00 78.75 87 ALA A C 1
ATOM 716 O O . ALA A 1 87 ? -1.654 0.744 -23.790 1.00 78.75 87 ALA A O 1
ATOM 717 N N . LEU A 1 88 ? -2.906 -0.447 -22.366 1.00 78.56 88 LEU A N 1
ATOM 718 C CA . LEU A 1 88 ? -3.305 -1.449 -23.360 1.00 78.56 88 LEU A CA 1
ATOM 719 C C . LEU A 1 88 ? -4.060 -0.835 -24.545 1.00 78.56 88 LEU A C 1
ATOM 721 O O . LEU A 1 88 ? -3.755 -1.137 -25.695 1.00 78.56 88 LEU A O 1
ATOM 725 N N . LEU A 1 89 ? -5.023 0.049 -24.278 1.00 84.00 89 LEU A N 1
ATOM 726 C CA . LEU A 1 89 ? -5.846 0.689 -25.307 1.00 84.00 89 LEU A CA 1
ATOM 727 C C . LEU A 1 89 ? -5.055 1.650 -26.200 1.00 84.00 89 LEU A C 1
ATOM 729 O O . LEU A 1 89 ? -5.383 1.789 -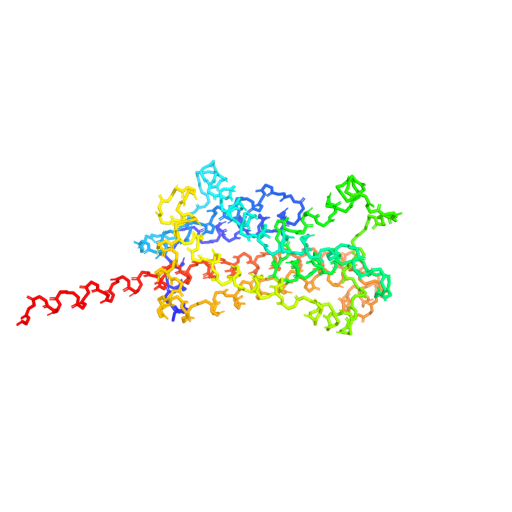27.376 1.00 84.00 89 LEU A O 1
ATOM 733 N N . LEU A 1 90 ? -4.028 2.308 -25.660 1.00 79.25 90 LEU A N 1
ATOM 734 C CA . LEU A 1 90 ? -3.170 3.224 -26.414 1.00 79.25 90 LEU A CA 1
ATOM 735 C C . LEU A 1 90 ? -2.072 2.504 -27.214 1.00 79.25 90 LEU A C 1
ATOM 737 O O . LEU A 1 90 ? -1.217 3.168 -27.797 1.00 79.25 90 LEU A O 1
ATOM 741 N N . GLY A 1 91 ? -2.087 1.166 -27.258 1.00 68.44 91 GLY A N 1
ATOM 742 C CA . GLY A 1 91 ? -1.116 0.377 -28.018 1.00 68.44 91 GLY A CA 1
ATOM 743 C C . GLY A 1 91 ? 0.305 0.488 -27.468 1.00 68.44 91 GLY A C 1
ATOM 744 O O . GLY A 1 91 ? 1.267 0.262 -28.192 1.00 68.44 91 GLY A O 1
ATOM 745 N N . TRP A 1 92 ? 0.460 0.845 -26.188 1.00 65.88 92 TRP A N 1
ATOM 746 C CA . TRP A 1 92 ? 1.771 1.051 -25.568 1.00 65.88 92 TRP A CA 1
ATOM 747 C C . TRP A 1 92 ? 2.692 -0.157 -25.636 1.00 65.88 92 TRP A C 1
ATOM 749 O O . TRP A 1 92 ? 3.906 0.001 -25.647 1.00 65.88 92 TRP A O 1
ATOM 759 N N . PHE A 1 93 ? 2.122 -1.354 -25.674 1.00 60.41 93 PHE A N 1
ATOM 760 C CA . PHE A 1 93 ? 2.884 -2.590 -25.769 1.00 60.41 93 PHE A CA 1
ATOM 761 C C . PHE A 1 93 ? 3.647 -2.689 -27.104 1.00 60.41 93 PHE A C 1
ATOM 763 O O . PHE A 1 93 ? 4.753 -3.215 -27.106 1.00 60.41 93 PHE A O 1
ATOM 770 N N . ASP A 1 94 ? 3.137 -2.061 -28.173 1.00 55.91 94 ASP A N 1
ATOM 771 C CA . ASP A 1 94 ? 3.714 -2.109 -29.526 1.00 55.91 94 ASP A CA 1
ATOM 772 C C . ASP A 1 94 ? 4.493 -0.827 -29.904 1.00 55.91 94 ASP A C 1
ATOM 774 O O . ASP A 1 94 ? 5.352 -0.838 -30.781 1.00 55.91 94 ASP A O 1
ATOM 778 N N . VAL A 1 95 ? 4.208 0.312 -29.256 1.00 53.19 95 VAL A N 1
ATOM 779 C CA . VAL A 1 95 ? 4.753 1.640 -29.629 1.00 53.19 95 VAL A CA 1
ATOM 780 C C . VAL A 1 95 ? 6.237 1.827 -29.261 1.00 53.19 95 VAL A C 1
ATOM 782 O O . VAL A 1 95 ? 6.906 2.677 -29.852 1.00 53.19 95 VAL A O 1
ATOM 785 N N . TYR A 1 96 ? 6.781 1.048 -28.318 1.00 55.16 96 TYR A N 1
ATOM 786 C CA . TYR A 1 96 ? 8.136 1.259 -27.773 1.00 55.16 96 TYR A CA 1
ATOM 787 C C . TYR A 1 96 ? 9.205 0.270 -28.251 1.00 55.16 96 TYR A C 1
ATOM 789 O O . TYR A 1 96 ? 10.251 0.182 -27.619 1.00 55.16 96 TYR A O 1
ATOM 797 N N . GLU A 1 97 ? 9.033 -0.387 -29.403 1.00 52.03 97 GLU A N 1
ATOM 798 C CA . GLU A 1 97 ? 10.132 -1.144 -30.042 1.00 52.03 97 GLU A CA 1
ATOM 799 C C . GLU A 1 97 ? 11.389 -0.282 -30.335 1.00 52.03 97 GLU A C 1
ATOM 801 O O . GLU A 1 97 ? 12.465 -0.814 -30.594 1.00 52.03 97 GLU A O 1
ATOM 806 N N . GLY A 1 98 ? 11.282 1.056 -30.297 1.00 48.97 98 GLY A N 1
ATOM 807 C CA . GLY A 1 98 ? 12.346 1.997 -30.681 1.00 48.97 98 GLY A CA 1
ATOM 808 C C . GLY A 1 98 ? 13.160 2.642 -29.551 1.00 48.97 98 GLY A C 1
ATOM 809 O O . GLY A 1 98 ? 14.052 3.437 -29.849 1.00 48.97 98 GLY A O 1
ATOM 810 N N . VAL A 1 99 ? 12.875 2.359 -28.275 1.00 53.62 99 VAL A N 1
ATOM 811 C CA . VAL A 1 99 ? 13.705 2.825 -27.149 1.00 53.62 99 VAL A CA 1
ATOM 812 C C . VAL A 1 99 ? 14.681 1.700 -26.816 1.00 53.62 99 VAL A C 1
ATOM 814 O O . VAL A 1 99 ? 14.249 0.682 -26.290 1.00 53.62 99 VAL A O 1
ATOM 817 N N . GLU A 1 100 ? 15.962 1.858 -27.180 1.00 55.69 100 GLU A N 1
ATOM 818 C CA . GLU A 1 100 ? 16.998 0.803 -27.161 1.00 55.69 100 GLU A CA 1
ATOM 819 C C . GLU A 1 100 ? 16.796 -0.258 -26.054 1.00 55.69 100 GLU A C 1
ATOM 821 O O . GLU A 1 100 ? 17.117 -0.028 -24.888 1.00 55.69 100 GLU A O 1
ATOM 826 N N . GLY A 1 101 ? 16.268 -1.426 -26.442 1.00 54.28 101 GLY A N 1
ATOM 827 C CA . GLY A 1 101 ? 16.290 -2.654 -25.644 1.00 54.28 101 GLY A CA 1
ATOM 828 C C . GLY A 1 101 ? 15.212 -2.853 -24.570 1.00 54.28 101 GLY A C 1
ATOM 829 O O . GLY A 1 101 ? 15.356 -3.809 -23.817 1.00 54.28 101 GLY A O 1
ATOM 830 N N . TYR A 1 102 ? 14.163 -2.024 -24.477 1.00 54.75 102 TYR A N 1
ATOM 831 C CA . TYR A 1 102 ? 13.104 -2.190 -23.462 1.00 54.75 102 TYR A CA 1
ATOM 832 C C . TYR A 1 102 ? 11.693 -2.148 -24.046 1.00 54.75 102 TYR A C 1
ATOM 834 O O . TYR A 1 102 ? 11.334 -1.209 -24.755 1.00 54.75 102 TYR A O 1
ATOM 842 N N . GLN A 1 103 ? 10.850 -3.113 -23.669 1.00 61.56 103 GLN A N 1
ATOM 843 C CA . GLN A 1 103 ? 9.438 -3.088 -24.058 1.00 61.56 103 GLN A CA 1
ATOM 844 C C . GLN A 1 103 ? 8.627 -2.152 -23.146 1.00 61.56 103 GLN A C 1
ATOM 846 O O . GLN A 1 103 ? 8.884 -2.036 -21.946 1.00 61.56 103 GLN A O 1
ATOM 851 N N . GLY A 1 104 ? 7.596 -1.491 -23.688 1.00 63.06 104 GLY A N 1
ATOM 852 C CA . GLY A 1 104 ? 6.774 -0.526 -22.939 1.00 63.06 104 GLY A CA 1
ATOM 853 C C . GLY A 1 104 ? 6.133 -1.106 -21.671 1.00 63.06 104 GLY A C 1
ATOM 854 O O . GLY A 1 104 ? 5.953 -0.402 -20.676 1.00 63.06 104 GLY A O 1
ATOM 855 N N . TYR A 1 105 ? 5.847 -2.411 -21.658 1.00 65.31 105 TYR A N 1
ATOM 856 C CA . TYR A 1 105 ? 5.323 -3.093 -20.475 1.00 65.31 105 TYR A CA 1
ATOM 857 C C . TYR A 1 105 ? 6.354 -3.273 -19.364 1.00 65.31 105 TYR A C 1
ATOM 859 O O . TYR A 1 105 ? 5.979 -3.299 -18.195 1.00 65.31 105 TYR A O 1
ATOM 867 N N . GLU A 1 106 ? 7.636 -3.392 -19.703 1.00 63.47 106 GLU A N 1
ATOM 868 C CA . GLU A 1 106 ? 8.726 -3.562 -18.740 1.00 63.47 106 GLU A CA 1
ATOM 869 C C . GLU A 1 106 ? 8.953 -2.267 -17.982 1.00 63.47 106 GLU A C 1
ATOM 871 O O . GLU A 1 106 ? 9.082 -2.274 -16.759 1.00 63.47 106 GLU A O 1
ATOM 876 N N . LEU A 1 107 ? 8.904 -1.141 -18.694 1.00 65.00 107 LEU A N 1
ATOM 877 C CA . LEU A 1 107 ? 8.951 0.189 -18.102 1.00 65.00 107 LEU A CA 1
ATOM 878 C C . LEU A 1 107 ? 7.719 0.455 -17.231 1.00 65.00 107 LEU A C 1
ATOM 880 O O . LEU A 1 107 ? 7.859 0.939 -16.107 1.00 65.00 107 LEU A O 1
ATOM 884 N N . PHE A 1 108 ? 6.523 0.080 -17.693 1.00 69.81 108 PHE A N 1
ATOM 885 C CA . PHE A 1 108 ? 5.300 0.185 -16.898 1.00 69.81 108 PHE A CA 1
ATOM 886 C C . PHE A 1 108 ? 5.347 -0.691 -15.637 1.00 69.81 108 PHE A C 1
ATOM 888 O O . PHE A 1 108 ? 5.039 -0.212 -14.546 1.00 69.81 108 PHE A O 1
ATOM 895 N N . ALA A 1 109 ? 5.771 -1.952 -15.752 1.00 67.88 109 ALA A N 1
ATOM 896 C CA . ALA A 1 109 ? 5.917 -2.869 -14.625 1.00 67.88 109 ALA A CA 1
ATOM 897 C C . ALA A 1 109 ? 6.991 -2.383 -13.643 1.00 67.88 109 ALA A C 1
ATOM 899 O O . ALA A 1 109 ? 6.757 -2.379 -12.436 1.00 67.88 109 ALA A O 1
ATOM 900 N N . THR A 1 110 ? 8.125 -1.894 -14.145 1.00 65.50 110 THR A N 1
ATOM 901 C CA . THR A 1 110 ? 9.196 -1.294 -13.336 1.00 65.50 110 THR A CA 1
ATOM 902 C C . THR A 1 110 ? 8.690 -0.061 -12.599 1.00 65.50 110 THR A C 1
ATOM 904 O O . THR A 1 110 ? 8.903 0.065 -11.395 1.00 65.50 110 THR A O 1
ATOM 907 N N . PHE A 1 111 ? 7.950 0.818 -13.279 1.00 68.62 111 PHE A N 1
ATOM 908 C CA . PHE A 1 111 ? 7.342 1.990 -12.659 1.00 68.62 111 PHE A CA 1
ATOM 909 C C . PHE A 1 111 ? 6.324 1.585 -11.591 1.00 68.62 111 PHE A C 1
ATOM 911 O O . PHE A 1 111 ? 6.379 2.099 -10.476 1.00 68.62 111 PHE A O 1
ATOM 918 N N . LEU A 1 112 ? 5.442 0.620 -11.882 1.00 70.75 112 LEU A N 1
ATOM 919 C CA . LEU A 1 112 ? 4.502 0.067 -10.910 1.00 70.75 112 LEU A CA 1
ATOM 920 C C . LEU A 1 112 ? 5.222 -0.505 -9.695 1.00 70.75 112 LEU A C 1
ATOM 922 O O . LEU A 1 112 ? 4.796 -0.251 -8.578 1.00 70.75 112 LEU A O 1
ATOM 926 N N . VAL A 1 113 ? 6.303 -1.250 -9.870 1.00 67.19 113 VAL A N 1
ATOM 927 C CA . VAL A 1 113 ? 7.068 -1.837 -8.764 1.00 67.19 113 VAL A CA 1
ATOM 928 C C . VAL A 1 113 ? 7.753 -0.747 -7.947 1.00 67.19 113 VAL A C 1
ATOM 930 O O . VAL A 1 113 ? 7.636 -0.759 -6.721 1.00 67.19 113 VAL A O 1
ATOM 933 N N . ALA A 1 114 ? 8.365 0.234 -8.616 1.00 63.97 114 ALA A N 1
ATOM 934 C CA . ALA A 1 114 ? 9.030 1.374 -7.998 1.00 63.97 114 ALA A CA 1
ATOM 935 C C . ALA A 1 114 ? 8.071 2.220 -7.152 1.00 63.97 114 ALA A C 1
ATOM 937 O O . ALA A 1 114 ? 8.420 2.603 -6.039 1.00 63.97 114 ALA A O 1
ATOM 938 N N . ILE A 1 115 ? 6.852 2.480 -7.638 1.00 64.38 115 ILE A N 1
ATOM 939 C CA . ILE A 1 115 ? 5.863 3.259 -6.881 1.00 64.38 115 ILE A CA 1
ATOM 940 C C . ILE A 1 115 ? 5.069 2.420 -5.877 1.00 64.38 115 ILE A C 1
ATOM 942 O O . ILE A 1 115 ? 4.702 2.932 -4.823 1.00 64.38 115 ILE A O 1
ATOM 946 N N . SER A 1 116 ? 4.818 1.140 -6.190 1.00 65.00 116 SER A N 1
ATOM 947 C CA . SER A 1 116 ? 4.034 0.183 -5.385 1.00 65.00 116 SER A CA 1
ATOM 948 C C . SER A 1 116 ? 4.880 -0.636 -4.436 1.00 65.00 116 SER A C 1
ATOM 950 O O . SER A 1 116 ? 4.438 -1.661 -3.909 1.00 65.00 116 SER A O 1
ATOM 952 N N . GLY A 1 117 ? 6.098 -0.185 -4.212 1.00 60.19 117 GLY A N 1
ATOM 953 C CA . GLY A 1 117 ? 6.961 -0.713 -3.199 1.00 60.19 117 GLY A CA 1
ATOM 954 C C . GLY A 1 117 ? 7.218 -2.218 -3.278 1.00 60.19 117 GLY A C 1
ATOM 955 O O . GLY A 1 117 ? 7.350 -2.862 -2.238 1.00 60.19 117 GLY A O 1
ATOM 956 N N . GLY A 1 118 ? 7.221 -2.788 -4.489 1.00 58.38 118 GLY A N 1
ATOM 957 C CA . GLY A 1 118 ? 7.488 -4.211 -4.708 1.00 58.38 118 GLY A CA 1
ATOM 958 C C . GLY A 1 118 ? 6.583 -5.172 -3.930 1.00 58.38 118 GLY A C 1
ATOM 959 O O . GLY A 1 118 ? 7.022 -6.268 -3.617 1.00 58.38 118 GLY A O 1
ATOM 960 N N . GLY A 1 119 ? 5.347 -4.775 -3.593 1.00 60.50 119 GLY A N 1
ATOM 961 C CA . GLY A 1 119 ? 4.377 -5.605 -2.866 1.00 60.50 119 GLY A CA 1
ATOM 962 C C . GLY A 1 119 ? 3.962 -6.890 -3.613 1.00 60.50 119 GLY A C 1
ATOM 963 O O . GLY A 1 119 ? 4.763 -7.560 -4.254 1.00 60.50 119 GLY A O 1
ATOM 964 N N . ILE A 1 120 ? 2.665 -7.228 -3.626 1.00 54.66 120 ILE A N 1
ATOM 965 C CA . ILE A 1 120 ? 2.167 -8.349 -4.459 1.00 54.66 120 ILE A CA 1
ATOM 966 C C . ILE A 1 120 ? 2.562 -8.189 -5.944 1.00 54.66 120 ILE A C 1
ATOM 968 O O . ILE A 1 120 ? 2.663 -9.164 -6.677 1.00 54.66 120 ILE A O 1
ATOM 972 N N . PHE A 1 121 ? 2.845 -6.953 -6.368 1.00 58.38 121 PHE A N 1
ATOM 973 C CA . PHE A 1 121 ? 3.298 -6.578 -7.706 1.00 58.38 121 PHE A CA 1
ATOM 974 C C . PHE A 1 121 ? 4.685 -7.099 -8.068 1.00 58.38 121 PHE A C 1
ATOM 976 O O . PHE A 1 121 ? 4.891 -7.418 -9.234 1.00 58.38 121 PHE A O 1
ATOM 983 N N . ALA A 1 122 ? 5.587 -7.297 -7.098 1.00 54.97 122 ALA A N 1
ATOM 984 C CA . ALA A 1 122 ? 6.864 -7.954 -7.375 1.00 54.97 122 ALA A CA 1
ATOM 985 C C . ALA A 1 122 ? 6.669 -9.415 -7.800 1.00 54.97 122 ALA A C 1
ATOM 987 O O . ALA A 1 122 ? 7.409 -9.905 -8.646 1.00 54.97 122 ALA A O 1
ATOM 988 N N . VAL A 1 123 ? 5.626 -10.086 -7.290 1.00 50.97 123 VAL A N 1
ATOM 989 C CA . VAL A 1 123 ? 5.266 -11.448 -7.712 1.00 50.97 123 VAL A CA 1
ATOM 990 C C . VAL A 1 123 ? 4.746 -11.456 -9.147 1.00 50.97 123 VAL A C 1
ATOM 992 O O . VAL A 1 123 ? 4.938 -12.433 -9.846 1.00 50.97 123 VAL A O 1
ATOM 995 N N . PHE A 1 124 ? 4.142 -10.381 -9.653 1.00 49.75 124 PHE A N 1
ATOM 996 C CA . PHE A 1 124 ? 3.704 -10.357 -11.051 1.00 49.75 124 PHE A CA 1
ATOM 997 C C . PHE A 1 124 ? 4.861 -10.175 -12.046 1.00 49.75 124 PHE A C 1
ATOM 999 O O . PHE A 1 124 ? 4.690 -10.541 -13.204 1.00 49.75 124 PHE A O 1
ATOM 1006 N N . ILE A 1 125 ? 6.038 -9.701 -11.617 1.00 50.31 125 ILE A N 1
ATOM 1007 C CA . ILE A 1 125 ? 7.203 -9.519 -12.503 1.00 50.31 125 ILE A CA 1
ATOM 1008 C C . ILE A 1 125 ? 7.660 -10.859 -13.126 1.00 50.31 125 ILE A C 1
ATOM 1010 O O . ILE A 1 125 ? 7.703 -10.943 -14.352 1.00 50.31 125 ILE A O 1
ATOM 1014 N N . PRO A 1 126 ? 7.935 -11.938 -12.358 1.00 46.41 126 PRO A N 1
ATOM 1015 C CA . PRO A 1 126 ? 8.375 -13.206 -12.947 1.00 46.41 126 PRO A CA 1
ATOM 1016 C C . PRO A 1 126 ? 7.257 -14.019 -13.623 1.00 46.41 126 PRO A C 1
ATOM 1018 O O . PRO A 1 126 ? 7.553 -14.839 -14.489 1.00 46.41 126 PRO A O 1
ATOM 1021 N N . PHE A 1 127 ? 5.983 -13.823 -13.256 1.00 45.00 127 PHE A N 1
ATOM 1022 C CA . PHE A 1 127 ? 4.860 -14.595 -13.821 1.00 45.00 127 PHE A CA 1
ATOM 1023 C C . PHE A 1 127 ? 4.171 -13.905 -15.005 1.00 45.00 127 PHE A C 1
ATOM 1025 O O . PHE A 1 127 ? 3.564 -14.585 -15.830 1.00 45.00 127 PHE A O 1
ATOM 1032 N N . GLY A 1 128 ? 4.252 -12.575 -15.091 1.00 47.81 128 GLY A N 1
ATOM 1033 C CA . GLY A 1 128 ? 3.600 -11.788 -16.133 1.00 47.81 128 GLY A CA 1
ATOM 1034 C C . GLY A 1 128 ? 4.295 -11.876 -17.485 1.00 47.81 128 GLY A C 1
ATOM 1035 O O . GLY A 1 128 ? 3.625 -11.762 -18.496 1.00 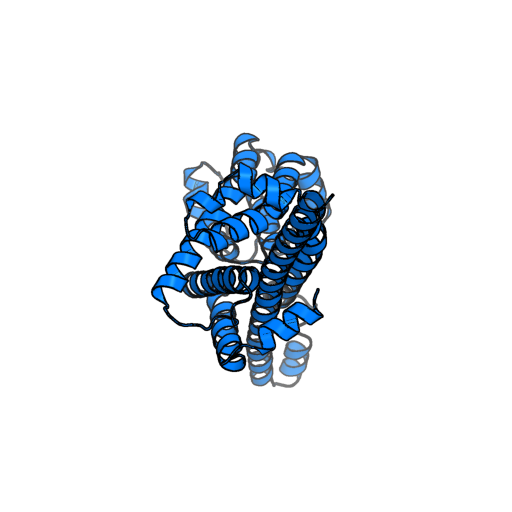47.81 128 GLY A O 1
ATOM 1036 N N . GLY A 1 129 ? 5.606 -12.120 -17.521 1.00 48.50 129 GLY A N 1
ATOM 1037 C CA . GLY A 1 129 ? 6.396 -11.929 -18.734 1.00 48.50 129 GLY A CA 1
ATOM 1038 C C . GLY A 1 129 ? 6.144 -12.941 -19.857 1.00 48.50 129 GLY A C 1
ATOM 1039 O O . GLY A 1 129 ? 5.791 -12.551 -20.959 1.00 48.50 129 GLY A O 1
ATOM 1040 N N . ARG A 1 130 ? 6.353 -14.244 -19.626 1.00 47.09 130 ARG A N 1
ATOM 1041 C CA . ARG A 1 130 ? 6.569 -15.158 -20.764 1.00 47.09 130 ARG A CA 1
ATOM 1042 C C . ARG A 1 130 ? 5.268 -15.618 -21.425 1.00 47.09 130 ARG A C 1
ATOM 1044 O O . ARG A 1 130 ? 4.969 -15.225 -22.536 1.00 47.09 130 ARG A O 1
ATOM 1051 N N . ALA A 1 131 ? 4.461 -16.409 -20.722 1.00 49.09 131 ALA A N 1
ATOM 1052 C CA . ALA A 1 131 ? 3.296 -17.060 -21.331 1.00 49.09 131 ALA A CA 1
ATOM 1053 C C . ALA A 1 131 ? 2.109 -16.108 -21.577 1.00 49.09 131 ALA A C 1
ATOM 1055 O O . ALA A 1 131 ? 1.365 -16.287 -22.531 1.00 49.09 131 ALA A O 1
ATOM 1056 N N . PHE A 1 132 ? 1.921 -15.099 -20.719 1.00 52.69 132 PHE A N 1
ATOM 1057 C CA . PHE A 1 132 ? 0.785 -14.178 -20.825 1.00 52.69 132 PHE A CA 1
ATOM 1058 C C . PHE A 1 132 ? 0.933 -13.193 -21.994 1.00 52.69 132 PHE A C 1
ATOM 1060 O O . PHE A 1 132 ? -0.047 -12.938 -22.689 1.00 52.69 132 PHE A O 1
ATOM 1067 N N . PHE A 1 133 ? 2.139 -12.662 -22.235 1.00 52.22 133 PHE A N 1
ATOM 1068 C CA . PHE A 1 133 ? 2.386 -11.748 -23.356 1.00 52.22 133 PHE A CA 1
ATOM 1069 C C . PHE A 1 133 ? 2.667 -12.478 -24.680 1.00 52.22 133 PHE A C 1
ATOM 1071 O O . PHE A 1 133 ? 2.281 -11.960 -25.727 1.00 52.22 133 PHE A O 1
ATOM 1078 N N . GLU A 1 134 ? 3.222 -13.700 -24.654 1.00 55.53 134 GLU A N 1
ATOM 1079 C CA . GLU A 1 134 ? 3.278 -14.583 -25.836 1.00 55.53 134 GLU A CA 1
ATOM 1080 C C . GLU A 1 134 ? 1.864 -14.859 -26.391 1.00 55.53 134 GLU A C 1
ATOM 1082 O O . GLU A 1 134 ? 1.639 -14.721 -27.594 1.00 55.53 134 GLU A O 1
ATOM 1087 N N . ASP A 1 135 ? 0.881 -15.149 -25.526 1.00 55.66 135 ASP A N 1
ATOM 1088 C CA . ASP A 1 135 ? -0.526 -15.357 -25.924 1.00 55.66 135 ASP A CA 1
ATOM 1089 C C . ASP A 1 135 ? -1.215 -14.075 -26.442 1.00 55.66 135 ASP A C 1
ATOM 10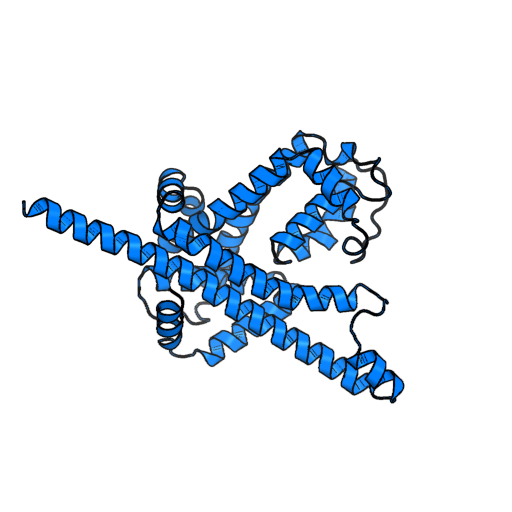91 O O . ASP A 1 135 ? -2.233 -14.149 -27.136 1.00 55.66 135 ASP A O 1
ATOM 1095 N N . LEU A 1 136 ? -0.664 -12.895 -26.130 1.00 55.28 136 LEU A N 1
ATOM 1096 C CA . LEU A 1 136 ? -1.122 -11.597 -26.640 1.00 55.28 136 LEU A CA 1
ATOM 1097 C C . LEU A 1 136 ? -0.407 -11.168 -27.934 1.00 55.28 136 LEU A C 1
ATOM 1099 O O . LEU A 1 136 ? -0.778 -10.144 -28.504 1.00 55.28 136 LEU A O 1
ATOM 1103 N N . GLY A 1 137 ? 0.551 -11.959 -28.434 1.00 54.06 137 GLY A N 1
ATOM 1104 C CA . GLY A 1 137 ? 1.204 -11.743 -29.729 1.00 54.06 137 GLY A CA 1
ATOM 1105 C C . GLY A 1 137 ? 2.542 -10.997 -29.695 1.00 54.06 137 GLY A C 1
ATOM 1106 O O . GLY A 1 137 ? 2.994 -10.565 -30.754 1.00 54.06 137 GLY A O 1
ATOM 1107 N N . ALA A 1 138 ? 3.189 -10.857 -28.532 1.00 54.88 138 ALA A N 1
ATOM 1108 C CA . ALA A 1 138 ? 4.539 -10.290 -28.447 1.00 54.88 138 ALA A CA 1
ATOM 1109 C C . ALA A 1 138 ? 5.572 -11.205 -29.145 1.00 54.88 138 ALA A C 1
ATOM 1111 O O . ALA A 1 138 ? 5.565 -12.421 -28.951 1.00 54.88 138 ALA A O 1
ATOM 1112 N N . SER A 1 139 ? 6.445 -10.637 -29.985 1.00 49.12 139 SER A N 1
ATOM 1113 C CA . SER A 1 139 ? 7.250 -11.384 -30.971 1.00 49.12 139 SER A CA 1
ATOM 1114 C C . SER A 1 139 ? 8.663 -11.803 -30.539 1.00 49.12 139 SER A C 1
ATOM 1116 O O . SER A 1 139 ? 9.333 -12.485 -31.313 1.00 49.12 139 SER A O 1
ATOM 1118 N N . GLU A 1 140 ? 9.13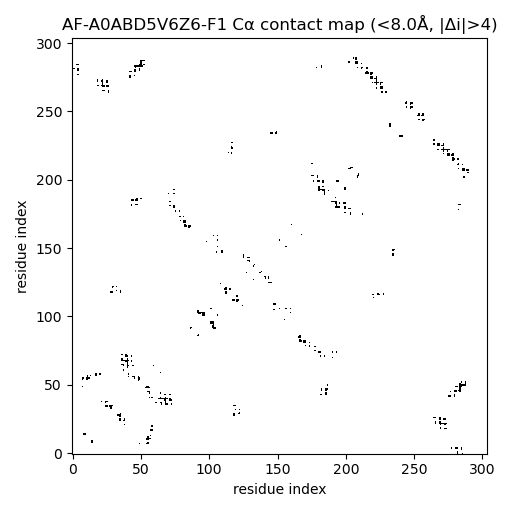2 -11.444 -29.341 1.00 50.00 140 GLU A N 1
ATOM 1119 C CA . GLU A 1 140 ? 10.521 -11.681 -28.896 1.00 50.00 140 GLU A CA 1
ATOM 1120 C C . GLU A 1 140 ? 10.589 -12.413 -27.535 1.00 50.00 140 GLU A C 1
ATOM 1122 O O . GLU A 1 140 ? 9.687 -12.258 -26.707 1.00 50.00 140 GLU A O 1
ATOM 1127 N N . PRO A 1 141 ? 11.633 -13.231 -27.274 1.00 40.78 141 PRO A N 1
ATOM 1128 C CA . PRO A 1 141 ? 11.697 -14.103 -26.106 1.00 40.78 141 PRO A CA 1
ATOM 1129 C C . PRO A 1 141 ? 11.992 -13.332 -24.816 1.00 40.78 141 PRO A C 1
ATOM 1131 O O . PRO A 1 141 ? 12.933 -12.547 -24.738 1.00 40.78 141 PRO A O 1
ATOM 1134 N N . LEU A 1 142 ? 11.252 -13.660 -23.759 1.00 47.19 142 LEU A N 1
ATOM 1135 C CA . LEU A 1 142 ? 11.506 -13.177 -22.408 1.00 47.19 142 LEU A CA 1
ATOM 1136 C C . LEU A 1 142 ? 12.773 -13.830 -21.822 1.00 47.19 142 LEU A C 1
ATOM 1138 O O . LEU A 1 142 ? 12.757 -15.030 -21.518 1.00 47.19 142 LEU A O 1
ATOM 1142 N N . GLU A 1 143 ? 13.845 -13.072 -21.569 1.00 46.16 143 GLU A N 1
ATOM 1143 C CA . GLU A 1 143 ? 14.846 -13.514 -20.591 1.00 46.16 143 GLU A CA 1
ATOM 1144 C C . GLU A 1 143 ? 14.215 -13.414 -19.198 1.00 46.16 143 GLU A C 1
ATOM 1146 O O . GLU A 1 143 ? 14.190 -12.368 -18.553 1.00 46.16 143 GLU A O 1
ATOM 1151 N N . ALA A 1 144 ? 13.622 -14.522 -18.750 1.00 43.59 144 ALA A N 1
ATOM 1152 C CA . ALA A 1 144 ? 13.060 -14.662 -17.416 1.00 43.59 144 ALA A CA 1
ATOM 1153 C C . ALA A 1 144 ? 14.176 -14.538 -16.366 1.00 43.59 144 ALA A C 1
ATOM 1155 O O . ALA A 1 144 ? 14.786 -15.523 -15.954 1.00 43.59 144 ALA A O 1
ATOM 1156 N N . GLY A 1 145 ? 14.437 -13.315 -15.923 1.00 40.00 145 GLY A N 1
ATOM 1157 C CA . GLY A 1 145 ? 15.382 -13.018 -14.865 1.00 40.00 145 GLY A CA 1
ATOM 1158 C C . GLY A 1 145 ? 15.010 -11.726 -14.159 1.00 40.00 145 GLY A C 1
ATOM 1159 O O . GLY A 1 145 ? 14.395 -10.832 -14.734 1.00 40.00 145 GLY A O 1
ATOM 1160 N N . TRP A 1 146 ? 15.447 -11.596 -12.910 1.00 41.97 146 TRP A N 1
ATOM 1161 C CA . TRP A 1 146 ? 15.431 -10.364 -12.111 1.00 41.97 146 TRP A CA 1
ATOM 1162 C C . TRP A 1 146 ? 16.271 -9.215 -12.732 1.00 41.97 146 TRP A C 1
ATOM 1164 O O . TRP A 1 146 ? 16.695 -8.310 -12.026 1.00 41.97 146 TRP A O 1
ATOM 1174 N N . GLY A 1 147 ? 16.556 -9.263 -14.039 1.00 42.16 147 GLY A N 1
ATOM 1175 C CA . GLY A 1 147 ? 17.394 -8.320 -14.779 1.00 42.16 147 GLY A CA 1
ATOM 1176 C C . GLY A 1 147 ? 16.641 -7.126 -15.367 1.00 42.16 147 GLY A C 1
ATOM 1177 O O . GLY A 1 147 ? 17.281 -6.165 -15.778 1.00 42.16 147 GLY A O 1
ATOM 1178 N N . VAL A 1 148 ? 15.301 -7.127 -15.359 1.00 44.47 148 VAL A N 1
ATOM 1179 C CA . VAL A 1 148 ? 14.500 -6.023 -15.931 1.00 44.47 148 VAL A CA 1
ATOM 1180 C C . VAL A 1 148 ? 14.676 -4.706 -15.151 1.00 44.47 148 VAL A C 1
ATOM 1182 O O . VAL A 1 148 ? 14.427 -3.629 -15.686 1.00 44.47 148 VAL A O 1
ATOM 1185 N N . THR A 1 149 ? 15.179 -4.739 -13.914 1.00 50.16 149 THR A N 1
ATOM 1186 C CA . THR A 1 149 ? 15.223 -3.566 -13.024 1.00 50.16 149 THR A CA 1
ATOM 1187 C C . THR A 1 149 ? 16.508 -2.730 -13.049 1.00 50.16 149 THR A C 1
ATOM 1189 O O . THR A 1 149 ? 16.552 -1.730 -12.336 1.00 50.16 149 THR A O 1
ATOM 1192 N N . ASN A 1 150 ? 17.529 -3.061 -13.853 1.00 45.41 150 ASN A N 1
ATOM 1193 C CA . ASN A 1 150 ? 18.853 -2.420 -13.718 1.00 45.41 150 ASN A CA 1
ATOM 1194 C C . ASN A 1 150 ? 19.316 -1.520 -14.872 1.00 45.41 150 ASN A C 1
ATOM 1196 O O . ASN A 1 150 ? 20.371 -0.900 -14.741 1.00 45.41 150 ASN A O 1
ATOM 1200 N N . THR A 1 151 ? 18.585 -1.405 -15.982 1.00 51.25 151 THR A N 1
ATOM 1201 C CA . THR A 1 151 ? 19.108 -0.701 -17.170 1.00 51.25 151 THR A CA 1
ATOM 1202 C C . THR A 1 151 ? 18.160 0.339 -17.764 1.00 51.25 151 THR A C 1
ATOM 1204 O O . THR A 1 151 ? 18.351 0.741 -18.907 1.00 51.25 151 THR A O 1
ATOM 1207 N N . VAL A 1 152 ? 17.187 0.852 -16.999 1.00 53.97 152 VAL A N 1
ATOM 1208 C CA . VAL A 1 152 ? 16.361 1.984 -17.457 1.00 53.97 152 VAL A CA 1
ATOM 1209 C C . VAL A 1 152 ? 17.088 3.311 -17.202 1.00 53.97 152 VAL A C 1
ATOM 1211 O O . VAL A 1 152 ? 17.270 3.726 -16.056 1.00 53.97 152 VAL A O 1
ATOM 1214 N N . THR A 1 153 ? 17.495 4.011 -18.261 1.00 64.19 153 THR A N 1
ATOM 1215 C CA . THR A 1 153 ? 18.137 5.330 -18.163 1.00 64.19 153 THR A CA 1
ATOM 1216 C C . THR A 1 153 ? 17.116 6.440 -17.883 1.00 64.19 153 THR A C 1
ATOM 1218 O O . THR A 1 153 ? 15.925 6.324 -18.182 1.00 64.19 153 THR A O 1
ATOM 1221 N N . THR A 1 154 ? 17.571 7.571 -17.334 1.00 66.44 154 THR A N 1
ATOM 1222 C CA . THR A 1 154 ? 16.713 8.751 -17.100 1.00 66.44 154 THR A CA 1
ATOM 1223 C C . THR A 1 154 ? 16.079 9.286 -18.384 1.00 66.44 154 THR A C 1
ATOM 1225 O O . THR A 1 154 ? 14.966 9.810 -18.344 1.00 66.44 154 THR A O 1
ATOM 1228 N N . GLU A 1 155 ? 16.761 9.131 -19.518 1.00 67.75 155 GLU A N 1
ATOM 1229 C CA . GLU A 1 155 ? 16.252 9.485 -20.842 1.00 67.75 155 GLU A CA 1
ATOM 1230 C C . GLU A 1 155 ? 15.090 8.577 -21.252 1.00 67.75 155 GLU A C 1
ATOM 1232 O O . GLU A 1 155 ? 14.039 9.077 -21.650 1.00 67.75 155 GLU A O 1
ATOM 1237 N N . GLN A 1 156 ? 15.222 7.262 -21.056 1.00 66.88 156 GLN A N 1
ATOM 1238 C CA . GLN A 1 156 ? 14.154 6.298 -21.343 1.00 66.88 156 GLN A CA 1
ATOM 1239 C C . GLN A 1 156 ? 12.913 6.564 -20.479 1.00 66.88 156 GLN A C 1
ATOM 1241 O O . GLN A 1 156 ? 11.795 6.581 -20.994 1.00 66.88 156 GLN A O 1
ATOM 1246 N N . VAL A 1 157 ? 13.097 6.873 -19.187 1.00 70.19 157 VAL A N 1
ATOM 1247 C CA . VAL A 1 157 ? 11.992 7.286 -18.301 1.00 70.19 157 VAL A CA 1
ATOM 1248 C C . VAL A 1 157 ? 11.313 8.559 -18.815 1.00 70.19 157 VAL A C 1
ATOM 1250 O O . VAL A 1 157 ? 10.084 8.626 -18.849 1.00 70.19 157 VAL A O 1
ATOM 1253 N N . ALA A 1 158 ? 12.084 9.570 -19.227 1.00 74.75 158 ALA A N 1
ATOM 1254 C CA . ALA A 1 158 ? 11.542 10.841 -19.707 1.00 74.75 158 ALA A CA 1
ATOM 1255 C C . ALA A 1 158 ? 10.756 10.690 -21.019 1.00 74.75 158 ALA A C 1
ATOM 1257 O O . ALA A 1 158 ? 9.673 11.261 -21.147 1.00 74.75 158 ALA A O 1
ATOM 1258 N N . VAL A 1 159 ? 11.267 9.899 -21.968 1.00 74.25 159 VAL A N 1
ATOM 1259 C CA . VAL A 1 159 ? 10.583 9.588 -23.234 1.00 74.25 159 VAL A CA 1
ATOM 1260 C C . VAL A 1 159 ? 9.262 8.871 -22.967 1.00 74.25 159 VAL A C 1
ATOM 1262 O O . VAL A 1 159 ? 8.231 9.256 -23.516 1.00 74.25 159 VAL A O 1
ATOM 1265 N N . HIS A 1 160 ? 9.270 7.881 -22.076 1.00 72.44 160 HIS A N 1
ATOM 1266 C CA . HIS A 1 160 ? 8.084 7.097 -21.747 1.00 72.44 160 HIS A CA 1
ATOM 1267 C C . HIS A 1 160 ? 7.015 7.951 -21.037 1.00 72.44 160 HIS A C 1
ATOM 1269 O O . HIS A 1 160 ? 5.852 7.955 -21.441 1.00 72.44 160 HIS A O 1
ATOM 1275 N N . LEU A 1 161 ? 7.419 8.787 -20.069 1.00 77.44 161 LEU A N 1
ATOM 1276 C CA . LEU A 1 161 ? 6.544 9.780 -19.427 1.00 77.44 161 LEU A CA 1
ATOM 1277 C C . LEU A 1 161 ? 5.927 10.766 -20.429 1.00 77.44 161 LEU A C 1
ATOM 1279 O O . LEU A 1 161 ? 4.753 11.114 -20.303 1.00 77.44 161 LEU A O 1
ATOM 1283 N N . ALA A 1 162 ? 6.709 11.236 -21.404 1.00 80.25 162 ALA A N 1
ATOM 1284 C CA . ALA A 1 162 ? 6.259 12.212 -22.394 1.00 80.25 162 ALA A CA 1
ATOM 1285 C C . ALA A 1 162 ? 5.279 11.624 -23.418 1.00 80.25 162 ALA A C 1
ATOM 1287 O O . ALA A 1 162 ? 4.422 12.345 -23.928 1.00 80.25 162 ALA A O 1
ATOM 1288 N N . ALA A 1 163 ? 5.401 10.334 -23.719 1.00 78.50 163 ALA A N 1
ATOM 1289 C CA . ALA A 1 163 ? 4.608 9.687 -24.750 1.00 78.50 163 ALA A CA 1
ATOM 1290 C C . ALA A 1 163 ? 3.224 9.195 -24.261 1.00 78.50 163 ALA A C 1
ATOM 1292 O O . ALA A 1 163 ? 2.317 9.063 -25.080 1.00 78.50 163 ALA A O 1
ATOM 1293 N N . ASP A 1 164 ? 3.002 9.026 -22.950 1.00 78.81 164 ASP A N 1
ATOM 1294 C CA . ASP A 1 164 ? 1.654 8.888 -22.356 1.00 78.81 164 ASP A CA 1
ATOM 1295 C C . ASP A 1 164 ? 1.584 9.458 -20.946 1.00 78.81 164 ASP A C 1
ATOM 1297 O O . ASP A 1 164 ? 1.514 8.743 -19.939 1.00 78.81 164 ASP A O 1
ATOM 1301 N N . PRO A 1 165 ? 1.516 10.786 -20.851 1.00 85.00 165 PRO A N 1
ATOM 1302 C CA . PRO A 1 165 ? 1.258 11.431 -19.579 1.00 85.00 165 PRO A CA 1
ATOM 1303 C C . PRO A 1 165 ? -0.081 10.989 -18.958 1.00 85.00 165 PRO A C 1
ATOM 1305 O O . PRO A 1 165 ? -0.256 11.146 -17.747 1.00 85.00 165 PRO A O 1
ATOM 1308 N N . TYR A 1 166 ? -1.028 10.434 -19.731 1.00 88.38 166 TYR A N 1
ATOM 1309 C CA . TYR A 1 166 ? -2.345 10.037 -19.233 1.00 88.38 166 TYR A CA 1
ATOM 1310 C C . TYR A 1 166 ? -2.276 8.783 -18.362 1.00 88.38 166 TYR A C 1
ATOM 1312 O O . TYR A 1 166 ? -2.841 8.812 -17.269 1.00 88.38 166 TYR A O 1
ATOM 1320 N N . THR A 1 167 ? -1.544 7.734 -18.760 1.00 86.25 167 THR A N 1
ATOM 1321 C CA . THR A 1 167 ? -1.351 6.539 -17.913 1.00 86.25 167 THR A CA 1
ATOM 1322 C C . THR A 1 167 ? -0.743 6.917 -16.567 1.00 86.25 167 THR A C 1
ATOM 1324 O O . THR A 1 167 ? -1.255 6.503 -15.526 1.00 86.25 167 THR A O 1
ATOM 1327 N N . TYR A 1 168 ? 0.288 7.766 -16.545 1.00 84.25 168 TYR A N 1
ATOM 1328 C CA . TYR A 1 168 ? 0.900 8.203 -15.283 1.00 84.25 168 TYR A CA 1
ATOM 1329 C C . TYR A 1 168 ? -0.005 9.106 -14.461 1.00 84.25 168 TYR A C 1
ATOM 1331 O O . TYR A 1 168 ? -0.033 8.996 -13.236 1.00 84.25 168 TYR A O 1
ATOM 1339 N N . THR A 1 169 ? -0.780 9.971 -15.115 1.00 90.62 169 THR A N 1
ATOM 1340 C CA . THR A 1 169 ? -1.782 10.794 -14.433 1.00 90.62 169 THR A CA 1
ATOM 1341 C C . THR A 1 169 ? -2.835 9.905 -13.777 1.00 90.62 169 THR A C 1
ATOM 1343 O O . THR A 1 169 ? -3.116 10.066 -12.591 1.00 90.62 169 THR A O 1
ATOM 1346 N N . LEU A 1 170 ? -3.373 8.921 -14.504 1.00 92.00 170 LEU A N 1
ATOM 1347 C CA . LEU A 1 170 ? -4.316 7.935 -13.973 1.00 92.00 170 LEU A CA 1
ATOM 1348 C C . LEU A 1 170 ? -3.706 7.143 -12.826 1.00 92.00 170 LEU A C 1
ATOM 1350 O O . LEU A 1 170 ? -4.373 6.907 -11.825 1.00 92.00 170 LEU A O 1
ATOM 1354 N N . LEU A 1 171 ? -2.436 6.774 -12.941 1.00 86.94 171 LEU A N 1
ATOM 1355 C CA . LEU A 1 171 ? -1.732 6.048 -11.905 1.00 86.94 171 LEU A CA 1
ATOM 1356 C C . LEU A 1 171 ? -1.609 6.888 -10.631 1.00 86.94 171 LEU A C 1
ATOM 1358 O O . LEU A 1 171 ? -2.017 6.428 -9.570 1.00 86.94 171 LEU A O 1
ATOM 1362 N N . ILE A 1 172 ? -1.167 8.144 -10.724 1.00 89.19 172 ILE A N 1
ATOM 1363 C CA . ILE A 1 172 ? -1.116 9.071 -9.580 1.00 89.19 172 ILE A CA 1
ATOM 1364 C C . ILE A 1 172 ? -2.513 9.275 -8.973 1.00 89.19 172 ILE A C 1
ATOM 1366 O O . ILE A 1 172 ? -2.660 9.263 -7.751 1.00 89.19 172 ILE A O 1
ATOM 1370 N N . LEU A 1 173 ? -3.551 9.419 -9.803 1.00 94.06 173 LEU A N 1
ATOM 1371 C CA . LEU A 1 173 ? -4.934 9.546 -9.337 1.00 94.06 173 LEU A CA 1
ATOM 1372 C C . LEU A 1 173 ? -5.407 8.287 -8.604 1.00 94.06 173 LEU A C 1
ATOM 1374 O O . LEU A 1 173 ? -6.006 8.393 -7.536 1.00 94.06 173 LEU A O 1
ATOM 1378 N N . VAL A 1 174 ? -5.105 7.100 -9.129 1.00 93.12 174 VAL A N 1
ATOM 1379 C CA . VAL A 1 174 ? -5.393 5.828 -8.459 1.00 93.12 174 VAL A CA 1
ATOM 1380 C C . VAL A 1 174 ? -4.673 5.774 -7.117 1.00 93.12 174 VAL A C 1
ATOM 1382 O O . VAL A 1 174 ? -5.310 5.518 -6.103 1.00 93.12 174 VAL A O 1
ATOM 1385 N N . TRP A 1 175 ? -3.388 6.117 -7.072 1.00 89.44 175 TRP A N 1
ATOM 1386 C CA . TRP A 1 175 ? -2.597 6.201 -5.840 1.00 89.44 175 TRP A CA 1
ATOM 1387 C C . TRP A 1 175 ? -3.155 7.184 -4.811 1.00 89.44 175 TRP A C 1
ATOM 1389 O O . TRP A 1 175 ? -3.034 6.976 -3.600 1.00 89.44 175 TRP A O 1
ATOM 1399 N N . TYR A 1 176 ? -3.788 8.251 -5.285 1.00 93.69 176 TYR A N 1
ATOM 1400 C CA . TYR A 1 176 ? -4.467 9.216 -4.441 1.00 93.69 176 TYR A CA 1
ATOM 1401 C C . TYR A 1 176 ? -5.807 8.699 -3.904 1.00 93.69 176 TYR A C 1
ATOM 1403 O O . TYR A 1 176 ? -6.129 8.932 -2.743 1.00 93.69 176 TYR A O 1
ATOM 1411 N N . VAL A 1 177 ? -6.581 7.974 -4.712 1.00 95.75 177 VAL A N 1
ATOM 1412 C CA . VAL A 1 177 ? -7.930 7.491 -4.361 1.00 95.75 177 VAL A CA 1
ATOM 1413 C C . VAL A 1 177 ? -7.900 6.186 -3.559 1.00 95.75 177 VAL A C 1
ATOM 1415 O O . VAL A 1 177 ? -8.760 5.942 -2.714 1.00 95.75 177 VAL A O 1
ATOM 1418 N N . LEU A 1 178 ? -6.906 5.337 -3.789 1.00 93.62 178 LEU A N 1
ATOM 1419 C CA . LEU A 1 178 ? -6.876 3.976 -3.268 1.00 93.62 178 LEU A CA 1
ATOM 1420 C C . LEU A 1 178 ? -6.835 3.871 -1.733 1.00 93.62 178 LEU A C 1
ATOM 1422 O O . LEU A 1 178 ? -7.565 3.040 -1.190 1.00 93.62 178 LEU A O 1
ATOM 1426 N N . PRO A 1 179 ? -6.086 4.710 -0.989 1.00 94.25 179 PRO A N 1
ATOM 1427 C CA . PRO A 1 179 ? -6.156 4.700 0.470 1.00 94.25 179 PRO A CA 1
ATOM 1428 C C . PRO A 1 179 ? -7.562 5.039 0.991 1.00 94.25 179 PRO A C 1
ATOM 1430 O O . PRO A 1 179 ? -8.005 4.444 1.972 1.00 94.25 179 PRO A O 1
ATOM 1433 N N . ALA A 1 180 ? -8.295 5.933 0.316 1.00 95.19 180 ALA A N 1
ATOM 1434 C CA . ALA A 1 180 ? -9.684 6.250 0.653 1.00 95.19 180 ALA A CA 1
ATOM 1435 C C . ALA A 1 180 ? -10.638 5.078 0.369 1.00 95.19 180 ALA A C 1
ATOM 1437 O O . ALA A 1 180 ? -11.489 4.766 1.202 1.00 95.19 180 ALA A O 1
ATOM 1438 N N . ALA A 1 181 ? -10.460 4.378 -0.756 1.00 96.69 181 ALA A N 1
ATOM 1439 C CA . ALA A 1 181 ? -11.208 3.157 -1.068 1.00 96.69 181 ALA A CA 1
ATOM 1440 C C . ALA A 1 181 ? -11.001 2.072 0.004 1.00 96.69 181 ALA A C 1
ATOM 1442 O O . ALA A 1 181 ? -11.961 1.478 0.502 1.00 96.69 181 ALA A O 1
ATOM 1443 N N . LEU A 1 182 ? -9.750 1.856 0.421 1.00 95.50 182 LEU A N 1
ATOM 1444 C CA . LEU A 1 182 ? -9.406 0.914 1.488 1.00 95.50 182 LEU A CA 1
ATOM 1445 C C . LEU A 1 182 ? -9.957 1.339 2.847 1.00 95.50 182 LEU A C 1
ATOM 1447 O O . LEU A 1 182 ? -10.401 0.487 3.610 1.00 95.50 182 LEU A O 1
ATOM 1451 N N . LEU A 1 183 ? -9.962 2.638 3.149 1.00 94.31 183 LEU A N 1
ATOM 1452 C CA . LEU A 1 183 ? -10.583 3.177 4.354 1.00 94.31 183 LEU A CA 1
ATOM 1453 C C . LEU A 1 183 ? -12.091 2.908 4.366 1.00 94.31 183 LEU A C 1
ATOM 1455 O O . LEU A 1 183 ? -12.606 2.412 5.369 1.00 94.31 183 LEU A O 1
ATOM 1459 N N . ASN A 1 184 ? -12.791 3.155 3.256 1.00 95.62 184 ASN A N 1
ATOM 1460 C CA . ASN A 1 184 ? -14.226 2.895 3.174 1.00 95.62 184 ASN A CA 1
ATOM 1461 C C . ASN A 1 184 ? -14.552 1.395 3.279 1.00 95.62 184 ASN A C 1
ATOM 1463 O O . ASN A 1 184 ? -15.465 0.994 4.006 1.00 95.62 184 ASN A O 1
ATOM 1467 N N . PHE A 1 185 ? -13.755 0.547 2.622 1.00 96.06 185 PHE A N 1
ATOM 1468 C CA . PHE A 1 185 ? -13.821 -0.908 2.775 1.00 96.06 185 PHE A CA 1
ATOM 1469 C C . PHE A 1 185 ? -13.581 -1.342 4.226 1.00 96.06 185 PHE A C 1
ATOM 1471 O O . PHE A 1 185 ? -14.351 -2.131 4.782 1.00 96.06 185 PHE A O 1
ATOM 1478 N N . ALA A 1 186 ? -12.530 -0.819 4.858 1.00 94.69 186 ALA A N 1
ATOM 1479 C CA . ALA A 1 186 ? -12.181 -1.157 6.226 1.00 94.69 186 ALA A CA 1
ATOM 1480 C C . ALA A 1 186 ? -13.318 -0.795 7.181 1.00 94.69 186 ALA A C 1
ATOM 1482 O O . ALA A 1 186 ? -13.617 -1.597 8.053 1.00 94.69 186 ALA A O 1
ATOM 1483 N N . ARG A 1 187 ? -14.007 0.333 7.000 1.00 90.19 187 ARG A N 1
ATOM 1484 C CA . ARG A 1 187 ? -15.147 0.724 7.846 1.00 90.19 187 ARG A CA 1
ATOM 1485 C C . ARG A 1 187 ? -16.355 -0.186 7.665 1.00 90.19 187 ARG A C 1
ATOM 1487 O O . ARG A 1 187 ? -16.860 -0.754 8.630 1.00 90.19 187 ARG A O 1
ATOM 1494 N N . ASN A 1 188 ? -16.786 -0.363 6.422 1.00 91.75 188 ASN A N 1
ATOM 1495 C CA . ASN A 1 188 ? -18.061 -1.011 6.129 1.00 91.75 188 ASN A CA 1
ATOM 1496 C C . ASN A 1 188 ? -17.967 -2.540 6.071 1.00 91.75 188 ASN A C 1
ATOM 1498 O O . ASN A 1 188 ? -18.984 -3.226 6.076 1.00 91.75 188 ASN A O 1
ATOM 1502 N N . SER A 1 189 ? -16.753 -3.102 6.031 1.00 88.44 189 SER A N 1
ATOM 1503 C CA . SER A 1 189 ? -16.485 -4.549 5.950 1.00 88.44 189 SER A CA 1
ATOM 1504 C C . SER A 1 189 ? -17.090 -5.254 4.721 1.00 88.44 189 SER A C 1
ATOM 1506 O O . SER A 1 189 ? -17.022 -6.483 4.599 1.00 88.44 189 SER A O 1
ATOM 1508 N N . THR A 1 190 ? -17.653 -4.498 3.778 1.00 93.38 190 THR A N 1
ATOM 1509 C CA . THR A 1 190 ? -18.229 -4.978 2.522 1.00 93.38 190 THR A CA 1
ATOM 1510 C C . THR A 1 190 ? -17.272 -4.684 1.377 1.00 93.38 190 THR A C 1
ATOM 1512 O O . THR A 1 190 ? -16.772 -3.575 1.235 1.00 93.38 190 THR A O 1
ATOM 1515 N N . PHE A 1 191 ? -17.012 -5.681 0.529 1.00 94.75 191 PHE A N 1
ATOM 1516 C CA . PHE A 1 191 ? -16.092 -5.521 -0.604 1.00 94.75 191 PHE A CA 1
ATOM 1517 C C . PHE A 1 191 ? -16.529 -4.393 -1.552 1.00 94.75 191 PHE A C 1
ATOM 1519 O O . PHE A 1 191 ? -15.702 -3.606 -1.998 1.00 94.75 191 PHE A O 1
ATOM 1526 N N . SER A 1 192 ? -17.838 -4.263 -1.787 1.00 95.06 192 SER A N 1
ATOM 1527 C CA . SER A 1 192 ? -18.420 -3.217 -2.631 1.00 95.06 192 SER A CA 1
ATOM 1528 C C . SER A 1 192 ? -18.207 -1.800 -2.097 1.00 95.06 192 SER A C 1
ATOM 1530 O O . SER A 1 192 ? -18.156 -0.874 -2.897 1.00 95.06 192 SER A O 1
ATOM 1532 N N . ALA A 1 193 ? -18.033 -1.611 -0.783 1.00 95.25 193 ALA A N 1
ATOM 1533 C CA . ALA A 1 193 ? -17.739 -0.289 -0.226 1.00 95.25 193 ALA A CA 1
ATOM 1534 C C . ALA A 1 193 ? -16.390 0.257 -0.714 1.00 95.25 193 ALA A C 1
ATOM 1536 O O . ALA A 1 193 ? -16.220 1.469 -0.814 1.00 95.25 193 ALA A O 1
ATOM 1537 N N . GLY A 1 194 ? -15.455 -0.614 -1.105 1.00 95.00 194 GLY A N 1
ATOM 1538 C CA . GLY A 1 194 ? -14.221 -0.194 -1.767 1.00 95.00 194 GLY A CA 1
ATOM 1539 C C . GLY A 1 194 ? -14.439 0.518 -3.106 1.00 95.00 194 GLY A C 1
ATOM 1540 O O . GLY A 1 194 ? -13.497 1.099 -3.619 1.00 95.00 194 GLY A O 1
ATOM 1541 N N . PHE A 1 195 ? -15.657 0.500 -3.658 1.00 97.31 195 PHE A N 1
ATOM 1542 C CA . PHE A 1 195 ? -16.013 1.109 -4.943 1.00 97.31 195 PHE A CA 1
ATOM 1543 C C . PHE A 1 195 ? -17.189 2.085 -4.834 1.00 97.31 195 PHE A C 1
ATOM 1545 O O . PHE A 1 195 ? -17.736 2.512 -5.851 1.00 97.31 195 PHE A O 1
ATOM 1552 N N . ASP A 1 196 ? -17.603 2.434 -3.614 1.00 96.81 196 ASP A N 1
ATOM 1553 C CA . ASP A 1 196 ? -18.673 3.404 -3.413 1.00 96.81 196 ASP A CA 1
ATOM 1554 C C . ASP A 1 196 ? -18.175 4.807 -3.774 1.00 96.81 196 ASP A C 1
ATOM 1556 O O . ASP A 1 196 ? -17.472 5.464 -3.005 1.00 96.81 196 ASP A O 1
ATOM 1560 N N . PHE A 1 197 ? -18.524 5.261 -4.976 1.00 94.75 197 PHE A N 1
ATOM 1561 C CA . PHE A 1 197 ? -18.062 6.542 -5.494 1.00 94.75 197 PHE A CA 1
ATOM 1562 C C . PHE A 1 197 ? -18.519 7.731 -4.640 1.00 94.75 197 PHE A C 1
ATOM 1564 O O . PHE A 1 197 ? -17.779 8.708 -4.537 1.00 94.75 197 PHE A O 1
ATOM 1571 N N . GLY A 1 198 ? -19.710 7.668 -4.036 1.00 94.25 198 GLY A N 1
ATOM 1572 C CA . GLY A 1 198 ? -20.238 8.759 -3.218 1.00 94.25 198 GLY A CA 1
ATOM 1573 C C . GLY A 1 198 ? -19.392 8.961 -1.967 1.00 94.25 198 GLY A C 1
ATOM 1574 O O . GLY A 1 198 ? -18.869 10.054 -1.738 1.00 94.25 198 GLY A O 1
ATOM 1575 N N . GLU A 1 199 ? -19.186 7.875 -1.226 1.00 93.56 199 GLU A N 1
ATOM 1576 C CA . GLU A 1 199 ? -18.380 7.864 -0.003 1.00 93.56 199 GLU A CA 1
ATOM 1577 C C . GLU A 1 199 ? -16.907 8.169 -0.287 1.00 93.56 199 GLU A C 1
ATOM 1579 O O . GLU A 1 199 ? -16.298 9.026 0.352 1.00 93.56 199 GLU A O 1
ATOM 1584 N N . ILE A 1 200 ? -16.322 7.525 -1.302 1.00 94.88 200 ILE A N 1
ATOM 1585 C CA . ILE A 1 200 ? -14.913 7.731 -1.653 1.00 94.88 200 ILE A CA 1
ATOM 1586 C C . ILE A 1 200 ? -14.674 9.175 -2.075 1.00 94.88 200 ILE A C 1
ATOM 1588 O O . ILE A 1 200 ? -13.692 9.777 -1.650 1.00 94.88 200 ILE A O 1
ATOM 1592 N N . ARG A 1 201 ? -15.575 9.769 -2.864 1.00 95.00 201 ARG A N 1
ATOM 1593 C CA . ARG A 1 201 ? -15.475 11.182 -3.232 1.00 95.00 201 ARG A CA 1
ATOM 1594 C C . ARG A 1 201 ? -15.510 12.077 -1.993 1.00 95.00 201 ARG A C 1
ATOM 1596 O O . ARG A 1 201 ? -14.692 12.988 -1.909 1.00 95.00 201 ARG A O 1
ATOM 1603 N N . ALA A 1 202 ? -16.410 11.828 -1.044 1.00 92.25 202 ALA A N 1
ATOM 1604 C CA . ALA A 1 202 ? -16.478 12.608 0.191 1.00 92.25 202 ALA A CA 1
ATOM 1605 C C . ALA A 1 202 ? -15.164 12.527 0.989 1.00 92.25 202 ALA A C 1
ATOM 1607 O O . ALA A 1 202 ? -14.627 13.557 1.386 1.00 92.25 202 ALA A O 1
ATOM 1608 N N . ILE A 1 203 ? -14.591 11.325 1.127 1.00 92.56 203 ILE A N 1
ATOM 1609 C CA . ILE A 1 203 ? -13.300 11.110 1.802 1.00 92.56 203 ILE A CA 1
ATOM 1610 C C . ILE A 1 203 ? -12.170 11.846 1.073 1.00 92.56 203 ILE A C 1
ATOM 1612 O O . ILE A 1 203 ? -11.379 12.554 1.686 1.00 92.56 203 ILE A O 1
ATOM 1616 N N . VAL A 1 204 ? -12.082 11.681 -0.245 1.00 94.38 204 VAL A N 1
ATOM 1617 C CA . VAL A 1 204 ? -10.977 12.198 -1.061 1.00 94.38 204 VAL A CA 1
ATOM 1618 C C . VAL A 1 204 ? -10.965 13.731 -1.122 1.00 94.38 204 VAL A C 1
ATOM 1620 O O . VAL A 1 204 ? -9.902 14.325 -1.297 1.00 94.38 204 VAL A O 1
ATOM 1623 N N . PHE A 1 205 ? -12.115 14.391 -0.972 1.00 93.44 205 PHE A N 1
ATOM 1624 C CA . PHE A 1 205 ? -12.205 15.854 -0.916 1.00 93.44 205 PHE A CA 1
ATOM 1625 C C . PHE A 1 205 ? -12.204 16.424 0.512 1.00 93.44 205 PHE A C 1
ATOM 1627 O O . PHE A 1 205 ? -12.235 17.647 0.674 1.00 93.44 205 PHE A O 1
ATOM 1634 N N . ASP A 1 206 ? -12.120 15.581 1.544 1.00 91.00 206 ASP A N 1
ATOM 1635 C CA . ASP A 1 206 ? -11.989 16.038 2.924 1.00 91.00 206 ASP A CA 1
ATOM 1636 C C . ASP A 1 206 ? -10.596 16.644 3.192 1.00 91.00 206 ASP A C 1
ATOM 1638 O O . ASP A 1 206 ? -9.545 16.145 2.770 1.00 91.00 206 ASP A O 1
ATOM 1642 N N . LYS A 1 207 ? -10.577 17.753 3.940 1.00 89.00 207 LYS A N 1
ATOM 1643 C CA . LYS A 1 207 ? -9.345 18.494 4.251 1.00 89.00 207 LYS A CA 1
ATOM 1644 C C . LYS A 1 207 ? -8.397 17.694 5.147 1.00 89.00 207 LYS A C 1
ATOM 1646 O O . LYS A 1 207 ? -7.180 17.867 5.045 1.00 89.00 207 LYS A O 1
ATOM 1651 N N . HIS A 1 208 ? -8.921 16.839 6.025 1.00 87.69 208 HIS A N 1
ATOM 1652 C CA . HIS A 1 208 ? -8.104 16.011 6.910 1.00 87.69 208 HIS A CA 1
ATOM 1653 C C . HIS A 1 208 ? -7.454 14.866 6.137 1.00 87.69 208 HIS A C 1
ATOM 1655 O O . HIS A 1 208 ? -6.276 14.587 6.372 1.00 87.69 208 HIS A O 1
ATOM 1661 N N . TYR A 1 209 ? -8.174 14.262 5.185 1.00 90.56 209 TYR A N 1
ATOM 1662 C CA . TYR A 1 209 ? -7.602 13.289 4.253 1.00 90.56 209 TYR A CA 1
ATOM 1663 C C . TYR A 1 209 ? -6.434 13.895 3.468 1.00 90.56 209 TYR A C 1
ATOM 1665 O O . TYR A 1 209 ? -5.323 13.362 3.509 1.00 90.56 209 TYR A O 1
ATOM 1673 N N . LEU A 1 210 ? -6.644 15.062 2.850 1.00 90.88 210 LEU A N 1
ATOM 1674 C CA . LEU A 1 210 ? -5.607 15.790 2.108 1.00 90.88 210 LEU A CA 1
ATOM 1675 C C . LEU A 1 210 ? -4.349 16.057 2.952 1.00 90.88 210 LEU A C 1
ATOM 1677 O O . LEU A 1 210 ? -3.228 15.846 2.490 1.00 90.88 210 LEU A O 1
ATOM 1681 N N . ALA A 1 211 ? -4.522 16.475 4.209 1.00 89.69 211 ALA A N 1
ATOM 1682 C CA . ALA A 1 211 ? -3.411 16.761 5.120 1.00 89.69 211 ALA A CA 1
ATOM 1683 C C . ALA A 1 211 ? -2.614 15.511 5.541 1.00 89.69 211 ALA A C 1
ATOM 1685 O O . ALA A 1 211 ? -1.477 15.619 6.008 1.00 89.69 211 ALA A O 1
ATOM 1686 N N . VAL A 1 212 ? -3.213 14.327 5.421 1.00 91.31 212 VAL A N 1
ATOM 1687 C CA . VAL A 1 212 ? -2.652 13.058 5.898 1.00 91.31 212 VAL A CA 1
ATOM 1688 C C . VAL A 1 212 ? -2.159 12.169 4.766 1.00 91.31 212 VAL A C 1
ATOM 1690 O O . VAL A 1 212 ? -1.262 11.357 5.000 1.00 91.31 212 VAL A O 1
ATOM 1693 N N . TRP A 1 213 ? -2.655 12.362 3.546 1.00 92.94 213 TRP A N 1
ATOM 1694 C CA . TRP A 1 213 ? -2.241 11.581 2.388 1.00 92.94 213 TRP A CA 1
ATOM 1695 C C . TRP A 1 213 ? -0.726 11.640 2.150 1.00 92.94 213 TRP A C 1
ATOM 1697 O O . TRP A 1 213 ? -0.097 10.597 1.992 1.00 92.94 213 TRP A O 1
ATOM 1707 N N . LEU A 1 214 ? -0.111 12.828 2.226 1.00 91.69 214 LEU A N 1
ATOM 1708 C CA . LEU A 1 214 ? 1.345 12.965 2.084 1.00 91.69 214 LEU A CA 1
ATOM 1709 C C . LEU A 1 214 ? 2.116 12.196 3.178 1.00 91.69 214 LEU A C 1
ATOM 1711 O O . LEU A 1 214 ? 2.936 11.356 2.823 1.00 91.69 214 LEU A O 1
ATOM 1715 N N . PRO A 1 215 ? 1.854 12.388 4.491 1.00 92.25 215 PRO A N 1
ATOM 1716 C CA . PRO A 1 215 ? 2.463 11.566 5.540 1.00 92.25 215 PRO A CA 1
ATOM 1717 C C . PRO A 1 215 ? 2.248 10.057 5.379 1.00 92.25 215 PRO A C 1
ATOM 1719 O O . PRO A 1 215 ? 3.163 9.283 5.663 1.00 92.25 215 PRO A O 1
ATOM 1722 N N . PHE A 1 216 ? 1.051 9.640 4.951 1.00 91.81 216 PHE A N 1
ATOM 1723 C CA . PHE A 1 216 ? 0.743 8.243 4.649 1.00 91.81 216 PHE A CA 1
ATOM 1724 C C . PHE A 1 216 ? 1.676 7.726 3.550 1.00 91.81 216 PHE A C 1
ATOM 1726 O O . PHE A 1 216 ? 2.382 6.742 3.768 1.00 91.81 216 PHE A O 1
ATOM 1733 N N . LEU A 1 217 ? 1.741 8.434 2.419 1.00 89.62 217 LEU A N 1
ATOM 1734 C CA . LEU A 1 217 ? 2.570 8.064 1.278 1.00 89.62 217 LEU A CA 1
ATOM 1735 C C . LEU A 1 217 ? 4.059 8.056 1.643 1.00 89.62 217 LEU A C 1
ATOM 1737 O O . LEU A 1 217 ? 4.748 7.091 1.329 1.00 89.62 217 LEU A O 1
ATOM 1741 N N . SER A 1 218 ? 4.546 9.077 2.357 1.00 89.62 218 SER A N 1
ATOM 1742 C CA . SER A 1 218 ? 5.943 9.167 2.800 1.00 89.62 218 SER A CA 1
ATOM 1743 C C . SER A 1 218 ? 6.354 7.983 3.670 1.00 89.62 218 SER A C 1
ATOM 1745 O O . SER A 1 218 ? 7.437 7.440 3.484 1.00 89.62 218 SER A O 1
ATOM 1747 N N . LEU A 1 219 ? 5.516 7.578 4.630 1.00 90.25 219 LEU A N 1
ATOM 1748 C CA . LEU A 1 219 ? 5.816 6.434 5.496 1.00 90.25 219 LEU A CA 1
ATOM 1749 C C . LEU A 1 219 ? 5.795 5.124 4.719 1.00 90.25 219 LEU A C 1
ATOM 1751 O O . LEU A 1 219 ? 6.659 4.276 4.923 1.00 90.25 219 LEU A O 1
ATOM 1755 N N . TRP A 1 220 ? 4.828 4.983 3.822 1.00 84.25 220 TRP A N 1
ATOM 1756 C CA . TRP A 1 220 ? 4.702 3.805 2.983 1.00 84.25 220 TRP A CA 1
ATOM 1757 C C . TRP A 1 220 ? 5.928 3.634 2.069 1.00 84.25 220 TRP A C 1
ATOM 1759 O O . TRP A 1 220 ? 6.545 2.570 2.039 1.00 84.25 220 TRP A O 1
ATOM 1769 N N . TRP A 1 221 ? 6.364 4.720 1.423 1.00 83.81 221 TRP A N 1
ATOM 1770 C CA . TRP A 1 221 ? 7.583 4.759 0.612 1.00 83.81 221 TRP A CA 1
ATOM 1771 C C . TRP A 1 221 ? 8.863 4.575 1.426 1.00 83.81 221 TRP A C 1
ATOM 1773 O O . TRP A 1 221 ? 9.775 3.895 0.971 1.00 83.81 221 TRP A O 1
ATOM 1783 N N . LEU A 1 222 ? 8.951 5.144 2.630 1.00 85.81 222 LEU A N 1
ATOM 1784 C CA . LEU A 1 222 ? 10.125 4.985 3.492 1.00 85.81 222 LEU A CA 1
ATOM 1785 C C . LEU A 1 222 ? 10.372 3.512 3.839 1.00 85.81 222 LEU A C 1
ATOM 1787 O O . LEU A 1 222 ? 11.514 3.056 3.815 1.00 85.81 222 LEU A O 1
ATOM 1791 N N . GLY A 1 223 ? 9.301 2.773 4.139 1.00 80.38 223 GLY A N 1
ATOM 1792 C CA . GLY A 1 223 ? 9.378 1.331 4.339 1.00 80.38 223 GLY A CA 1
ATOM 1793 C C . GLY A 1 223 ? 9.898 0.618 3.101 1.00 80.38 223 GLY A C 1
ATOM 1794 O O . GLY A 1 223 ? 10.770 -0.242 3.208 1.00 80.38 223 GLY A O 1
ATOM 1795 N N . TYR A 1 224 ? 9.374 0.979 1.928 1.00 76.75 224 TYR A N 1
ATOM 1796 C CA . TYR A 1 224 ? 9.809 0.375 0.677 1.00 76.75 224 TYR A CA 1
ATOM 1797 C C . TYR A 1 224 ? 11.275 0.654 0.368 1.00 76.75 224 TYR A C 1
ATOM 1799 O O . TYR A 1 224 ? 12.002 -0.284 0.079 1.00 76.75 224 TYR A O 1
ATOM 1807 N N . LEU A 1 225 ? 11.730 1.905 0.463 1.00 75.44 225 LEU A N 1
ATOM 1808 C CA . LEU A 1 225 ? 13.117 2.270 0.167 1.00 75.44 225 LEU A CA 1
ATOM 1809 C C . LEU A 1 225 ? 14.111 1.470 1.017 1.00 75.44 225 LEU A C 1
ATOM 1811 O O . LEU A 1 225 ? 15.170 1.091 0.520 1.00 75.44 225 LEU A O 1
ATOM 1815 N N . ALA A 1 226 ? 13.751 1.154 2.267 1.00 73.44 226 ALA A N 1
ATOM 1816 C CA . ALA A 1 226 ? 14.549 0.268 3.105 1.00 73.44 226 ALA A CA 1
ATOM 1817 C C . ALA A 1 226 ? 14.707 -1.124 2.467 1.00 73.44 226 ALA A C 1
ATOM 1819 O O . ALA A 1 226 ? 15.824 -1.604 2.359 1.00 73.44 226 ALA A O 1
ATOM 1820 N N . VAL A 1 227 ? 13.633 -1.741 1.968 1.00 68.25 227 VAL A N 1
ATOM 1821 C CA . VAL A 1 227 ? 13.679 -3.070 1.323 1.00 68.25 227 VAL A CA 1
ATOM 1822 C C . VAL A 1 227 ? 14.273 -3.012 -0.094 1.00 68.25 227 VAL A C 1
ATOM 1824 O O . VAL A 1 227 ? 15.030 -3.891 -0.489 1.00 68.25 227 VAL A O 1
ATOM 1827 N N . PHE A 1 228 ? 13.974 -1.962 -0.857 1.00 66.19 228 PHE A N 1
ATOM 1828 C CA . PHE A 1 228 ? 14.447 -1.774 -2.228 1.00 66.19 228 PHE A CA 1
ATOM 1829 C C . PHE A 1 228 ? 15.956 -1.524 -2.297 1.00 66.19 228 PHE A C 1
ATOM 1831 O O . PHE A 1 228 ? 16.624 -2.039 -3.187 1.00 66.19 228 PHE A O 1
ATOM 1838 N N . SER A 1 229 ? 16.519 -0.791 -1.327 1.00 63.16 229 SER A N 1
ATOM 1839 C CA . SER A 1 229 ? 17.975 -0.590 -1.239 1.00 63.16 229 SER A CA 1
ATOM 1840 C C . SER A 1 229 ? 18.757 -1.901 -1.115 1.00 63.16 229 SER A C 1
ATOM 1842 O O . SER A 1 229 ? 19.862 -1.992 -1.638 1.00 63.16 229 SER A O 1
ATOM 1844 N N . TRP A 1 230 ? 18.169 -2.934 -0.503 1.00 60.44 230 TRP A N 1
ATOM 1845 C CA . TRP A 1 230 ? 18.741 -4.281 -0.480 1.00 60.44 230 TRP A CA 1
ATOM 1846 C C . TRP A 1 230 ? 18.641 -4.987 -1.837 1.00 60.44 230 TRP A C 1
ATOM 1848 O O . TRP A 1 230 ? 19.598 -5.617 -2.269 1.00 60.44 230 TRP A O 1
ATOM 1858 N N . GLN A 1 231 ? 17.528 -4.836 -2.563 1.00 55.41 231 GLN A N 1
ATOM 1859 C CA . GLN A 1 231 ? 17.388 -5.422 -3.906 1.00 55.41 231 GLN A CA 1
ATOM 1860 C C . GLN A 1 231 ? 18.418 -4.852 -4.887 1.00 55.41 231 GLN A C 1
ATOM 1862 O O . GLN A 1 231 ? 19.043 -5.612 -5.625 1.00 55.41 231 GLN A O 1
ATOM 1867 N N . LEU A 1 232 ? 18.649 -3.536 -4.844 1.00 51.81 232 LEU A N 1
ATOM 1868 C CA . LEU A 1 232 ? 19.701 -2.887 -5.631 1.00 51.81 232 LEU A CA 1
ATOM 1869 C C . LEU A 1 232 ? 21.102 -3.408 -5.278 1.00 51.81 232 LEU A C 1
ATOM 1871 O O . LEU A 1 232 ? 21.957 -3.458 -6.155 1.00 51.81 232 LEU A O 1
ATOM 1875 N N . SER A 1 233 ? 21.333 -3.839 -4.032 1.00 51.75 233 SER A N 1
ATOM 1876 C CA . SER A 1 233 ? 22.621 -4.415 -3.624 1.00 51.75 233 SER A CA 1
ATOM 1877 C C . SER A 1 233 ? 22.847 -5.837 -4.156 1.00 51.75 233 SER A C 1
ATOM 1879 O O . SER A 1 233 ? 23.989 -6.278 -4.211 1.00 51.75 233 SER A O 1
ATOM 1881 N N . ILE A 1 234 ? 21.786 -6.564 -4.528 1.00 48.34 234 ILE A N 1
ATOM 1882 C CA . ILE A 1 234 ? 21.872 -7.937 -5.064 1.00 48.34 234 ILE A CA 1
ATOM 1883 C C . ILE A 1 234 ? 21.866 -7.946 -6.591 1.00 48.34 234 ILE A C 1
ATOM 1885 O O . ILE A 1 234 ? 22.458 -8.829 -7.210 1.00 48.34 234 ILE A O 1
ATOM 1889 N N . ALA A 1 235 ? 21.172 -6.987 -7.203 1.00 45.06 235 ALA A N 1
ATOM 1890 C CA . ALA A 1 235 ? 20.956 -6.969 -8.640 1.00 45.06 235 ALA A CA 1
ATOM 1891 C C . ALA A 1 235 ? 22.216 -6.551 -9.426 1.00 45.06 235 ALA A C 1
ATOM 1893 O O . ALA A 1 235 ? 22.343 -6.919 -10.592 1.00 45.06 235 ALA A O 1
ATOM 1894 N N . ASP A 1 236 ? 23.150 -5.827 -8.806 1.00 43.53 236 ASP A N 1
ATOM 1895 C CA . ASP A 1 236 ? 24.395 -5.396 -9.440 1.00 43.53 236 ASP A CA 1
ATOM 1896 C C . ASP A 1 236 ? 25.573 -6.248 -8.935 1.00 43.53 236 ASP A C 1
ATOM 1898 O O . ASP A 1 236 ? 25.969 -6.166 -7.773 1.00 43.53 236 ASP A O 1
ATOM 1902 N N . GLN A 1 237 ? 26.213 -7.024 -9.817 1.00 48.91 237 GLN A N 1
ATOM 1903 C CA . GLN A 1 237 ? 27.626 -7.378 -9.620 1.00 48.91 237 GLN A CA 1
ATOM 1904 C C . GLN A 1 237 ? 28.495 -6.133 -9.906 1.00 48.91 237 GLN A C 1
ATOM 1906 O O . GLN A 1 237 ? 29.347 -6.140 -10.795 1.00 48.91 237 GLN A O 1
ATOM 1911 N N . GLY A 1 238 ? 28.250 -5.048 -9.158 1.00 38.44 238 GLY A N 1
ATOM 1912 C CA . GLY A 1 238 ? 28.822 -3.714 -9.340 1.00 38.44 238 GLY A CA 1
ATOM 1913 C C . GLY A 1 238 ? 28.862 -2.892 -8.033 1.00 38.44 238 GLY A C 1
ATOM 1914 O O . GLY A 1 238 ? 28.092 -3.134 -7.107 1.00 38.44 238 GLY A O 1
ATOM 1915 N N . PRO A 1 239 ? 29.823 -1.955 -7.881 1.00 42.53 239 PRO A N 1
ATOM 1916 C CA . PRO A 1 239 ? 30.544 -1.698 -6.627 1.00 42.53 239 PRO A CA 1
ATOM 1917 C C . PRO A 1 239 ? 29.957 -0.570 -5.764 1.00 42.53 239 PRO A C 1
ATOM 1919 O O . PRO A 1 239 ? 30.700 0.220 -5.177 1.00 42.53 239 PRO A O 1
ATOM 1922 N N . LEU A 1 240 ? 28.633 -0.471 -5.661 1.00 34.88 240 LEU A N 1
ATOM 1923 C CA . LEU A 1 240 ? 27.993 0.483 -4.753 1.00 34.88 240 LEU A CA 1
ATOM 1924 C C . LEU A 1 240 ? 27.198 -0.250 -3.676 1.00 34.88 240 LEU A C 1
ATOM 1926 O O . LEU A 1 240 ? 25.989 -0.121 -3.542 1.00 34.88 240 LEU A O 1
ATOM 1930 N N . ILE A 1 241 ? 27.995 -0.886 -2.815 1.00 43.09 241 ILE A N 1
ATOM 1931 C CA . ILE A 1 241 ? 27.690 -1.271 -1.436 1.00 43.09 241 ILE A CA 1
ATOM 1932 C C . ILE A 1 241 ? 27.130 -2.690 -1.301 1.00 43.09 241 ILE A C 1
ATOM 1934 O O . ILE A 1 241 ? 26.012 -2.914 -0.856 1.00 43.09 241 ILE A O 1
ATOM 1938 N N . ASP A 1 242 ? 28.041 -3.644 -1.459 1.00 47.22 242 ASP A N 1
ATOM 1939 C CA . ASP A 1 242 ? 28.349 -4.470 -0.299 1.00 47.22 242 ASP A CA 1
ATOM 1940 C C . ASP A 1 242 ? 29.785 -4.220 0.168 1.00 47.22 242 ASP A C 1
ATOM 1942 O O . ASP A 1 242 ? 30.663 -5.073 0.114 1.00 47.22 242 ASP A O 1
ATOM 1946 N N . LEU A 1 243 ? 30.068 -2.979 0.580 1.00 44.88 243 LEU A N 1
ATOM 1947 C CA . LEU A 1 243 ? 31.366 -2.636 1.166 1.00 44.88 243 LEU A CA 1
ATOM 1948 C C . LEU A 1 243 ? 31.662 -3.546 2.362 1.00 44.88 243 LEU A C 1
ATOM 1950 O O . LEU A 1 243 ? 32.811 -3.911 2.558 1.00 44.88 243 LEU A O 1
ATOM 1954 N N . SER A 1 244 ? 30.642 -3.965 3.116 1.00 46.34 244 SER A N 1
ATOM 1955 C CA . SER A 1 244 ? 30.771 -4.981 4.158 1.00 46.34 244 SER A CA 1
ATOM 1956 C C . SER A 1 244 ? 31.205 -6.333 3.601 1.00 46.34 244 SER A C 1
ATOM 1958 O O . SER A 1 244 ? 32.214 -6.839 4.071 1.00 46.34 244 SER A O 1
ATOM 1960 N N . VAL A 1 245 ? 30.521 -6.915 2.610 1.00 47.34 245 VAL A N 1
ATOM 1961 C CA . VAL A 1 245 ? 30.875 -8.236 2.070 1.00 47.34 245 VAL A CA 1
ATOM 1962 C C . VAL A 1 245 ? 32.185 -8.209 1.310 1.00 47.34 245 VAL A C 1
ATOM 1964 O O . VAL A 1 245 ? 32.991 -9.094 1.537 1.00 47.34 245 VAL A O 1
ATOM 1967 N N . ILE A 1 246 ? 32.478 -7.175 0.524 1.00 52.75 246 ILE A N 1
ATOM 1968 C CA . ILE A 1 246 ? 33.753 -7.040 -0.194 1.00 52.75 246 ILE A CA 1
ATOM 1969 C C . ILE A 1 246 ? 34.922 -6.877 0.791 1.00 52.75 246 ILE A C 1
ATOM 1971 O O . ILE A 1 246 ? 35.942 -7.552 0.651 1.00 52.75 246 ILE A O 1
ATOM 1975 N N . ILE A 1 247 ? 34.785 -6.024 1.820 1.00 55.31 247 ILE A N 1
ATOM 1976 C CA . ILE A 1 247 ? 35.805 -5.878 2.873 1.00 55.31 247 ILE A CA 1
ATOM 1977 C C . ILE A 1 247 ? 35.954 -7.201 3.632 1.00 55.31 247 ILE A C 1
ATOM 1979 O O . ILE A 1 247 ? 37.069 -7.667 3.840 1.00 55.31 247 ILE A O 1
ATOM 1983 N N . LEU A 1 248 ? 34.855 -7.833 4.043 1.00 54.25 248 LEU A N 1
ATOM 1984 C CA . LEU A 1 248 ? 34.885 -9.070 4.825 1.00 54.25 248 LEU A CA 1
ATOM 1985 C C . LEU A 1 248 ? 35.425 -10.251 4.005 1.00 54.25 248 LEU A C 1
ATOM 1987 O O . LEU A 1 248 ? 36.234 -11.020 4.516 1.00 54.25 248 LEU A O 1
ATOM 1991 N N . GLU A 1 249 ? 35.068 -10.370 2.731 1.00 59.56 249 GLU A N 1
ATOM 1992 C CA . GLU A 1 249 ? 35.579 -11.371 1.792 1.00 59.56 249 GLU A CA 1
ATOM 1993 C C . GLU A 1 249 ? 37.078 -11.184 1.538 1.00 59.56 249 GLU A C 1
ATOM 1995 O O . GLU A 1 249 ? 37.828 -12.161 1.591 1.00 59.56 249 GLU A O 1
ATOM 2000 N N . GLN A 1 250 ? 37.552 -9.938 1.412 1.00 66.75 250 GLN A N 1
ATOM 2001 C CA . GLN A 1 250 ? 38.983 -9.619 1.343 1.00 66.75 250 GLN A CA 1
ATOM 2002 C C . GLN A 1 250 ? 39.760 -10.108 2.583 1.00 66.75 250 GLN A C 1
ATOM 2004 O O . GLN A 1 250 ? 40.953 -10.405 2.487 1.00 66.75 250 GLN A O 1
ATOM 2009 N N . TYR A 1 251 ? 39.093 -10.244 3.733 1.00 68.56 251 TYR A N 1
ATOM 2010 C CA . TYR A 1 251 ? 39.661 -10.797 4.966 1.00 68.56 251 TYR A CA 1
ATOM 2011 C C . TYR A 1 251 ? 39.292 -12.272 5.225 1.00 68.56 251 TYR A C 1
ATOM 2013 O O . TYR A 1 251 ? 39.589 -12.789 6.302 1.00 68.56 251 TYR A O 1
ATOM 2021 N N . GLY A 1 252 ? 38.678 -12.976 4.265 1.00 60.66 252 GLY A N 1
ATOM 2022 C CA . GLY A 1 252 ? 38.286 -14.387 4.408 1.00 60.66 252 GLY A CA 1
ATOM 2023 C C . GLY A 1 252 ? 37.077 -14.624 5.323 1.00 60.66 252 GLY A C 1
ATOM 2024 O O . GLY A 1 252 ? 36.871 -15.732 5.812 1.00 60.66 252 GLY A O 1
ATOM 2025 N N . LEU A 1 253 ? 36.271 -13.590 5.563 1.00 58.66 253 LEU A N 1
ATOM 2026 C CA . LEU A 1 253 ? 35.118 -13.572 6.467 1.00 58.66 253 LEU A CA 1
ATOM 2027 C C . LEU A 1 253 ? 33.775 -13.674 5.720 1.00 58.66 253 LEU A C 1
ATOM 2029 O O . LEU A 1 253 ? 32.761 -13.180 6.206 1.00 58.66 253 LEU A O 1
ATOM 2033 N N . TYR A 1 254 ? 33.744 -14.341 4.562 1.00 57.97 254 TYR A N 1
ATOM 2034 C CA . TYR A 1 254 ? 32.544 -14.510 3.724 1.00 57.97 254 TYR A CA 1
ATOM 2035 C C . TYR A 1 254 ? 31.319 -15.050 4.498 1.00 57.97 254 TYR A C 1
ATOM 2037 O O . TYR A 1 254 ? 30.188 -14.639 4.257 1.00 57.97 254 TYR A O 1
ATOM 2045 N N . GLY A 1 255 ? 31.541 -15.912 5.499 1.00 58.06 255 GLY A N 1
ATOM 2046 C CA . GLY A 1 255 ? 30.477 -16.391 6.392 1.00 58.06 255 GLY A CA 1
ATOM 2047 C C . GLY A 1 255 ? 29.809 -15.279 7.214 1.00 58.06 255 GLY A C 1
ATOM 2048 O O . GLY A 1 255 ? 28.586 -15.217 7.263 1.00 58.06 255 GLY A O 1
ATOM 2049 N N . LEU A 1 256 ? 30.589 -14.348 7.782 1.00 55.97 256 LEU A N 1
ATOM 2050 C CA . LEU A 1 256 ? 30.053 -13.176 8.497 1.00 55.97 256 LEU A CA 1
ATOM 2051 C C . LEU A 1 256 ? 29.335 -12.215 7.547 1.00 55.97 256 LEU A C 1
ATOM 2053 O O . LEU A 1 256 ? 28.395 -11.531 7.930 1.00 55.97 256 LEU A O 1
ATOM 2057 N N . ALA A 1 257 ? 29.796 -12.168 6.305 1.00 55.72 257 ALA A N 1
ATOM 2058 C CA . ALA A 1 257 ? 29.260 -11.349 5.237 1.00 55.72 257 ALA A CA 1
ATOM 2059 C C . ALA A 1 257 ? 27.806 -11.744 4.896 1.00 55.72 257 ALA A C 1
ATOM 2061 O O . ALA A 1 257 ? 26.898 -10.912 4.946 1.00 55.72 257 ALA A O 1
ATOM 2062 N N . ASN A 1 258 ? 27.572 -13.043 4.679 1.00 57.09 258 ASN A N 1
ATOM 2063 C CA . ASN A 1 258 ? 26.230 -13.587 4.477 1.00 57.09 258 ASN A CA 1
ATOM 2064 C C . ASN A 1 258 ? 25.347 -13.407 5.719 1.00 57.09 258 ASN A C 1
ATOM 2066 O O . ASN A 1 258 ? 24.214 -12.946 5.589 1.00 57.09 258 ASN A O 1
ATOM 2070 N N . GLU A 1 259 ? 25.874 -13.663 6.922 1.00 59.94 259 GLU A N 1
ATOM 2071 C CA . GLU A 1 259 ? 25.133 -13.434 8.170 1.00 59.94 259 GLU A CA 1
ATOM 2072 C C . GLU A 1 259 ? 24.702 -11.964 8.337 1.00 59.94 259 GLU A C 1
ATOM 2074 O O . GLU A 1 259 ? 23.580 -11.689 8.765 1.00 59.94 259 GLU A O 1
ATOM 2079 N N . VAL A 1 260 ? 25.551 -10.991 7.985 1.00 59.22 260 VAL A N 1
ATOM 2080 C CA . VAL A 1 260 ? 25.199 -9.560 8.027 1.00 59.22 260 VAL A CA 1
ATOM 2081 C C . VAL A 1 260 ? 24.092 -9.237 7.020 1.00 59.22 260 VAL A C 1
ATOM 2083 O O . VAL A 1 260 ? 23.150 -8.527 7.379 1.00 59.22 260 VAL A O 1
ATOM 2086 N N . SER A 1 261 ? 24.156 -9.787 5.803 1.00 63.09 261 SER A N 1
ATOM 2087 C CA . SER A 1 261 ? 23.146 -9.562 4.759 1.00 63.09 261 SER A CA 1
ATOM 2088 C C . SER A 1 2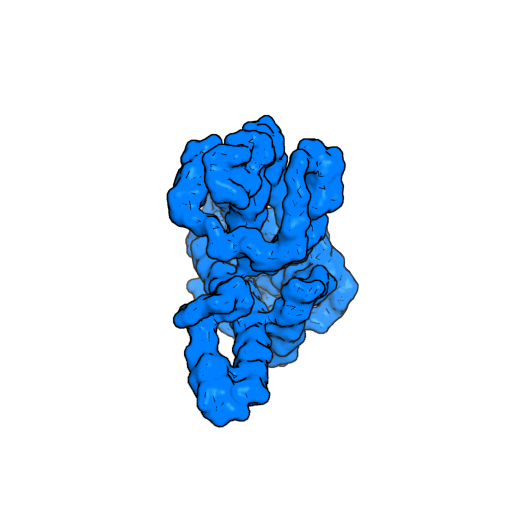6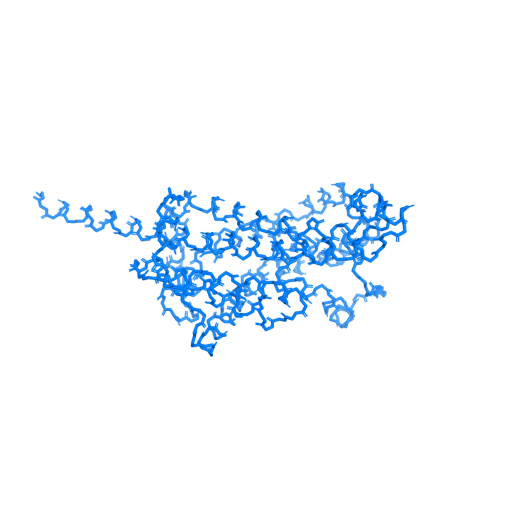1 ? 21.761 -10.113 5.139 1.00 63.09 261 SER A C 1
ATOM 2090 O O . SER A 1 261 ? 20.755 -9.412 4.996 1.00 63.09 261 SER A O 1
ATOM 2092 N N . GLU A 1 262 ? 21.702 -11.320 5.716 1.00 63.09 262 GLU A N 1
ATOM 2093 C CA . GLU A 1 262 ? 20.464 -11.961 6.173 1.00 63.09 262 GLU A CA 1
ATOM 2094 C C . GLU A 1 262 ? 19.849 -11.215 7.366 1.00 63.09 262 GLU A C 1
ATOM 2096 O O . GLU A 1 262 ? 18.639 -10.979 7.428 1.00 63.09 262 GLU A O 1
ATOM 2101 N N . ASN A 1 263 ? 20.680 -10.762 8.306 1.00 68.88 263 ASN A N 1
ATOM 2102 C CA . ASN A 1 263 ? 20.209 -9.958 9.432 1.00 68.88 263 ASN A CA 1
ATOM 2103 C C . ASN A 1 263 ? 19.694 -8.577 8.980 1.00 68.88 263 ASN A C 1
ATOM 2105 O O . ASN A 1 263 ? 18.740 -8.047 9.562 1.00 68.88 263 ASN A O 1
ATOM 2109 N N . LEU A 1 264 ? 20.284 -8.000 7.926 1.00 71.94 264 LEU A N 1
ATOM 2110 C CA . LEU A 1 264 ? 19.890 -6.700 7.387 1.00 71.94 264 LEU A CA 1
ATOM 2111 C C . LEU A 1 264 ? 18.518 -6.751 6.700 1.00 71.94 264 LEU A C 1
ATOM 2113 O O . LEU A 1 264 ? 17.680 -5.890 6.971 1.00 71.94 264 LEU A O 1
ATOM 2117 N N . ILE A 1 265 ? 18.236 -7.779 5.891 1.00 70.62 265 ILE A N 1
ATOM 2118 C CA . ILE A 1 265 ? 16.924 -7.932 5.237 1.00 70.62 265 ILE A CA 1
ATOM 2119 C C . ILE A 1 265 ? 15.795 -8.157 6.254 1.00 70.62 265 ILE A C 1
ATOM 2121 O O . ILE A 1 265 ? 14.696 -7.609 6.104 1.00 70.62 265 ILE A O 1
ATOM 2125 N N . VAL A 1 266 ? 16.054 -8.900 7.336 1.00 77.75 266 VAL A N 1
ATOM 2126 C CA . VAL A 1 266 ? 15.083 -9.082 8.426 1.00 77.75 266 VAL A CA 1
ATOM 2127 C C . VAL A 1 266 ? 14.797 -7.740 9.108 1.00 77.75 266 VAL A C 1
ATOM 2129 O O . VAL A 1 266 ? 13.632 -7.389 9.319 1.00 77.75 266 VAL A O 1
ATOM 2132 N N . ALA A 1 267 ? 15.834 -6.947 9.398 1.00 82.12 267 ALA A N 1
ATOM 2133 C CA . ALA A 1 267 ? 15.680 -5.610 9.967 1.00 82.12 267 ALA A CA 1
ATOM 2134 C C . ALA A 1 267 ? 14.910 -4.660 9.031 1.00 82.12 267 ALA A C 1
ATOM 2136 O O . ALA A 1 267 ? 14.006 -3.950 9.476 1.00 82.12 267 ALA A O 1
ATOM 2137 N N . MET A 1 268 ? 15.200 -4.682 7.729 1.00 82.19 268 MET A N 1
ATOM 2138 C CA . MET A 1 268 ? 14.488 -3.889 6.720 1.00 82.19 268 MET A CA 1
ATOM 2139 C C . MET A 1 268 ? 13.016 -4.296 6.600 1.00 82.19 268 MET A C 1
ATOM 2141 O O . MET A 1 268 ? 12.146 -3.431 6.527 1.00 82.19 268 MET A O 1
ATOM 2145 N N . SER A 1 269 ? 12.712 -5.591 6.680 1.00 83.31 269 SER A N 1
ATOM 2146 C CA . SER A 1 269 ? 11.336 -6.108 6.666 1.00 83.31 269 SER A CA 1
ATOM 2147 C C . SER A 1 269 ? 10.541 -5.674 7.902 1.00 83.31 269 SER A C 1
ATOM 2149 O O . SER A 1 269 ? 9.363 -5.321 7.806 1.00 83.31 269 SER A O 1
ATOM 2151 N N . LEU A 1 270 ? 11.189 -5.635 9.071 1.00 89.12 270 LEU A N 1
ATOM 2152 C CA . LEU A 1 270 ? 10.610 -5.075 10.297 1.00 89.12 270 LEU A CA 1
ATOM 2153 C C . LEU A 1 270 ? 10.327 -3.574 10.153 1.00 89.12 270 LEU A C 1
ATOM 2155 O O . LEU A 1 270 ? 9.256 -3.110 10.553 1.00 89.12 270 LEU A O 1
ATOM 2159 N N . ILE A 1 271 ? 11.256 -2.819 9.560 1.00 89.38 271 ILE A N 1
ATOM 2160 C CA . ILE A 1 271 ? 11.083 -1.386 9.282 1.00 89.38 271 ILE A CA 1
ATOM 2161 C C . ILE A 1 271 ? 9.919 -1.167 8.311 1.00 89.38 271 ILE A C 1
ATOM 2163 O O . ILE A 1 271 ? 9.054 -0.331 8.586 1.00 89.38 271 ILE A O 1
ATOM 2167 N N . TYR A 1 272 ? 9.843 -1.941 7.225 1.00 88.00 272 TYR A N 1
ATOM 2168 C CA . TYR A 1 272 ? 8.739 -1.903 6.263 1.00 88.00 272 TYR A CA 1
ATOM 2169 C C . TYR A 1 272 ? 7.387 -2.149 6.937 1.00 88.00 272 TYR A C 1
ATOM 2171 O O . TYR A 1 272 ? 6.446 -1.371 6.760 1.00 88.00 272 TYR A O 1
ATOM 2179 N N . PHE A 1 273 ? 7.296 -3.184 7.778 1.00 92.06 273 PHE A N 1
ATOM 2180 C CA . PHE A 1 273 ? 6.073 -3.474 8.518 1.00 92.06 273 PHE A CA 1
ATOM 2181 C C . PHE A 1 273 ? 5.685 -2.320 9.450 1.00 92.06 273 PHE A C 1
ATOM 2183 O O . PHE A 1 273 ? 4.539 -1.870 9.444 1.00 92.06 273 PHE A O 1
ATOM 2190 N N . CYS A 1 274 ? 6.635 -1.809 10.239 1.00 93.31 274 CYS A N 1
ATOM 2191 C CA . CYS A 1 274 ? 6.377 -0.750 11.214 1.00 93.31 274 CYS A CA 1
ATOM 2192 C C . CYS A 1 274 ? 5.941 0.561 10.549 1.00 93.31 274 CYS A C 1
ATOM 2194 O O . CYS A 1 274 ? 5.004 1.212 11.012 1.00 93.31 274 CYS A O 1
ATOM 2196 N N . THR A 1 275 ? 6.609 0.951 9.465 1.00 93.19 275 THR A N 1
ATOM 2197 C CA . THR A 1 275 ? 6.292 2.170 8.706 1.00 93.19 275 THR A CA 1
ATOM 2198 C C . THR A 1 275 ? 4.939 2.064 8.008 1.00 93.19 275 THR A C 1
ATOM 2200 O O . THR A 1 275 ? 4.128 2.984 8.122 1.00 93.19 275 THR A O 1
ATOM 2203 N N . SER A 1 276 ? 4.627 0.913 7.408 1.00 91.94 276 SER A N 1
ATOM 2204 C CA . SER A 1 276 ? 3.308 0.638 6.830 1.00 91.94 276 SER A CA 1
ATOM 2205 C C . SER A 1 276 ? 2.211 0.646 7.898 1.00 91.94 276 SER A C 1
ATOM 2207 O O . SER A 1 276 ? 1.195 1.321 7.744 1.00 91.94 276 SER A O 1
ATOM 2209 N N . MET A 1 277 ? 2.434 -0.018 9.036 1.00 94.69 277 MET A N 1
ATOM 2210 C CA . MET A 1 277 ? 1.502 -0.013 10.168 1.00 94.69 277 MET A CA 1
ATOM 2211 C C . MET A 1 277 ? 1.222 1.417 10.657 1.00 94.69 277 MET A C 1
ATOM 2213 O O . MET A 1 277 ? 0.067 1.776 10.899 1.00 94.69 277 MET A O 1
ATOM 2217 N N . LEU A 1 278 ? 2.259 2.254 10.768 1.00 95.12 278 LEU A N 1
ATOM 2218 C CA . LEU A 1 278 ? 2.114 3.671 11.102 1.00 95.12 278 LEU A CA 1
ATOM 2219 C C . LEU A 1 278 ? 1.289 4.419 10.050 1.00 95.12 278 LEU A C 1
ATOM 2221 O O . LEU A 1 278 ? 0.386 5.161 10.435 1.00 95.12 278 LEU A O 1
ATOM 2225 N N . ALA A 1 279 ? 1.557 4.207 8.758 1.00 94.06 279 ALA A N 1
ATOM 2226 C CA . ALA A 1 279 ? 0.837 4.851 7.663 1.00 94.06 279 ALA A CA 1
ATOM 2227 C C . ALA A 1 279 ? -0.675 4.584 7.761 1.00 94.06 279 ALA A C 1
ATOM 2229 O O . ALA A 1 279 ? -1.461 5.525 7.904 1.00 94.06 279 ALA A O 1
ATOM 2230 N N . TYR A 1 280 ? -1.082 3.311 7.806 1.00 94.62 280 TYR A N 1
ATOM 2231 C CA . TYR A 1 280 ? -2.495 2.928 7.917 1.00 94.62 280 TYR A CA 1
ATOM 2232 C C . TYR A 1 280 ? -3.145 3.424 9.218 1.00 94.62 280 TYR A C 1
ATOM 2234 O O . TYR A 1 280 ? -4.300 3.848 9.217 1.00 94.62 280 TYR A O 1
ATOM 2242 N N . THR A 1 281 ? -2.402 3.468 10.327 1.00 95.75 281 THR A N 1
ATOM 2243 C CA . THR A 1 281 ? -2.922 4.020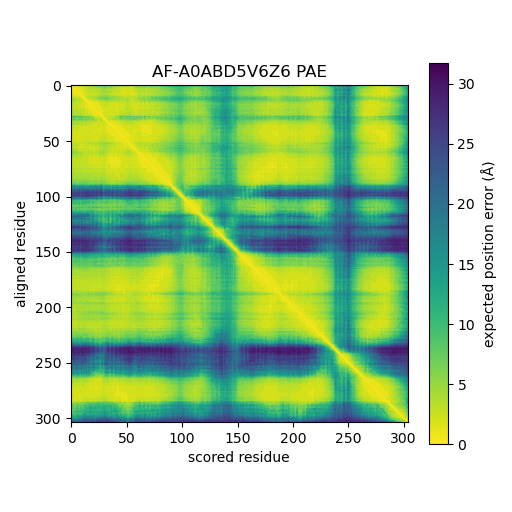 11.589 1.00 95.75 281 THR A CA 1
ATOM 2244 C C . THR A 1 281 ? -3.181 5.529 11.495 1.00 95.75 281 THR A C 1
ATOM 2246 O O . THR A 1 281 ? -4.193 6.015 12.000 1.00 95.75 281 THR A O 1
ATOM 2249 N N . ILE A 1 282 ? -2.279 6.302 10.870 1.00 94.88 282 ILE A N 1
ATOM 2250 C CA . ILE A 1 282 ? -2.472 7.752 10.690 1.00 94.88 282 ILE A CA 1
ATOM 2251 C C . ILE A 1 282 ? -3.723 8.009 9.851 1.00 94.88 282 ILE A C 1
ATOM 2253 O O . ILE A 1 282 ? -4.507 8.887 10.214 1.00 94.88 282 ILE A O 1
ATOM 2257 N N . LEU A 1 283 ? -3.919 7.235 8.781 1.00 93.69 283 LEU A N 1
ATOM 2258 C CA . LEU A 1 283 ? -5.082 7.359 7.908 1.00 93.69 283 LEU A CA 1
ATOM 2259 C C . LEU A 1 283 ? -6.399 7.142 8.675 1.00 93.69 283 LEU A C 1
ATOM 2261 O O . LEU A 1 283 ? -7.309 7.960 8.562 1.00 93.69 283 LEU A O 1
ATOM 2265 N N . GLY A 1 284 ? -6.471 6.115 9.529 1.00 92.94 284 GLY A N 1
ATOM 2266 C CA . GLY A 1 284 ? -7.653 5.864 10.363 1.00 92.94 284 GLY A CA 1
ATOM 2267 C C . GLY A 1 284 ? -7.929 6.988 11.370 1.00 92.94 284 GLY A C 1
ATOM 2268 O O . GLY A 1 284 ? -9.056 7.468 11.481 1.00 92.94 284 GLY A O 1
ATOM 2269 N N . ILE A 1 285 ? -6.893 7.480 12.064 1.00 92.75 285 ILE A N 1
ATOM 2270 C CA . ILE A 1 285 ? -7.030 8.575 13.046 1.00 92.75 285 ILE A CA 1
ATOM 2271 C C . ILE A 1 285 ? -7.465 9.890 12.381 1.00 92.75 285 ILE A C 1
ATOM 2273 O O . ILE A 1 285 ? -8.219 10.657 12.980 1.00 92.75 285 ILE A O 1
ATOM 2277 N N . ALA A 1 286 ? -6.953 10.182 11.183 1.00 88.31 286 ALA A N 1
ATOM 2278 C CA . ALA A 1 286 ? -7.269 11.404 10.448 1.00 88.31 286 ALA A CA 1
ATOM 2279 C C . ALA A 1 286 ? -8.752 11.505 10.113 1.00 88.31 286 ALA A C 1
ATOM 2281 O O . ALA A 1 286 ? -9.373 12.537 10.363 1.00 88.31 286 ALA A O 1
ATOM 2282 N N . TYR A 1 287 ? -9.318 10.410 9.627 1.00 82.88 287 TYR A N 1
ATOM 2283 C CA . TYR A 1 287 ? -10.723 10.369 9.273 1.00 82.88 287 TYR A CA 1
ATOM 2284 C C . TYR A 1 287 ? -11.636 10.487 10.499 1.00 82.88 287 TYR A C 1
ATOM 2286 O O . TYR A 1 287 ? -12.591 11.250 10.503 1.00 82.88 287 TYR A O 1
ATOM 2294 N N . ARG A 1 288 ? -11.286 9.846 11.619 1.00 85.44 288 ARG A N 1
ATOM 2295 C CA . ARG A 1 288 ? -12.028 10.048 12.875 1.00 85.44 288 ARG A CA 1
ATOM 2296 C C . ARG A 1 288 ? -12.087 11.521 13.290 1.00 85.44 288 ARG A C 1
ATOM 2298 O O . ARG A 1 288 ? -13.088 11.988 13.828 1.00 85.44 288 ARG A O 1
ATOM 2305 N N . SER A 1 289 ? -10.985 12.252 13.098 1.00 79.50 289 SER A N 1
ATOM 2306 C CA . SER A 1 289 ? -10.950 13.665 13.473 1.00 79.50 289 SER A CA 1
ATOM 2307 C C . SER A 1 289 ? -11.860 14.548 12.621 1.00 79.50 289 SER A C 1
ATOM 2309 O O . SER A 1 289 ? -12.360 15.527 13.171 1.00 79.50 289 SER A O 1
ATOM 2311 N N . SER A 1 290 ? -12.126 14.191 11.357 1.00 75.50 290 SER A N 1
ATOM 2312 C CA . SER A 1 290 ? -13.077 14.930 10.520 1.00 75.50 290 SER A CA 1
ATOM 2313 C C . SER A 1 290 ? -14.513 14.742 11.017 1.00 75.50 290 SER A C 1
ATOM 2315 O O . SER A 1 290 ? -15.184 15.734 11.284 1.00 75.50 290 SER A O 1
ATOM 2317 N N . GLU A 1 291 ? -14.940 13.502 11.286 1.00 77.56 291 GLU A N 1
ATOM 2318 C CA . GLU A 1 291 ? -16.295 13.221 11.799 1.00 77.56 291 GLU A CA 1
ATOM 2319 C C . GLU A 1 291 ? -16.567 13.919 13.138 1.00 77.56 291 GLU A C 1
ATOM 2321 O O . GLU A 1 291 ? -17.625 14.512 13.339 1.00 77.56 291 GLU A O 1
ATOM 2326 N N . SER A 1 292 ? -15.590 13.909 14.053 1.00 76.88 292 SER A N 1
ATOM 2327 C CA . SER A 1 292 ? -15.749 14.577 15.353 1.00 76.88 292 SER A CA 1
ATOM 2328 C C . SER A 1 292 ? -15.860 16.105 15.254 1.00 76.88 292 SER A C 1
ATOM 2330 O O . SER A 1 292 ? -16.451 16.743 16.127 1.00 76.88 292 SER A O 1
ATOM 2332 N N . ALA A 1 293 ? -15.267 16.706 14.217 1.00 73.19 293 ALA A N 1
ATOM 2333 C CA . ALA A 1 293 ? -15.349 18.143 13.986 1.00 73.19 293 ALA A CA 1
ATOM 2334 C C . ALA A 1 293 ? -16.731 18.523 13.437 1.00 73.19 293 ALA A C 1
ATOM 2336 O O . ALA A 1 293 ? -17.352 19.448 13.958 1.00 73.19 293 ALA A O 1
ATOM 2337 N N . GLU A 1 294 ? -17.243 17.753 12.473 1.00 74.06 294 GLU A N 1
ATOM 2338 C CA . GLU A 1 294 ? -18.578 17.951 11.898 1.00 74.06 294 GLU A CA 1
ATOM 2339 C C . GLU A 1 294 ? -19.691 17.766 12.936 1.00 74.06 294 GLU A C 1
ATOM 2341 O O . GLU A 1 294 ? -20.600 18.591 13.008 1.00 74.06 294 GLU A O 1
ATOM 2346 N N . SER A 1 295 ? -19.603 16.746 13.802 1.00 75.31 295 SER A N 1
ATOM 2347 C CA . SER A 1 295 ? -20.605 16.534 14.858 1.00 75.31 295 SER A CA 1
ATOM 2348 C C . SER A 1 295 ? -20.658 17.703 15.848 1.00 75.31 295 SER A C 1
ATOM 2350 O O . SER A 1 295 ? -21.734 18.126 16.261 1.00 75.31 295 SER A O 1
ATOM 2352 N N . THR A 1 296 ? -19.495 18.264 16.196 1.00 76.62 296 THR A N 1
ATOM 2353 C CA . THR A 1 296 ? -19.391 19.404 17.121 1.00 76.62 296 THR A CA 1
ATOM 2354 C C . THR A 1 296 ? -19.934 20.696 16.498 1.00 76.62 296 THR A C 1
ATOM 2356 O O . THR A 1 296 ? -20.542 21.511 17.193 1.00 76.62 296 THR A O 1
ATOM 2359 N N . GLU A 1 297 ? -19.715 20.915 15.198 1.00 76.56 297 GLU A N 1
ATOM 2360 C CA . GLU A 1 297 ? -20.277 22.063 14.474 1.00 76.56 297 GLU A CA 1
ATOM 2361 C C . GLU A 1 297 ? -21.796 21.945 14.302 1.00 76.56 297 GLU A C 1
ATOM 2363 O O . GLU A 1 297 ? -22.506 22.930 14.510 1.00 76.56 297 GLU A O 1
ATOM 2368 N N . ALA A 1 298 ? -22.306 20.745 14.008 1.00 74.56 298 ALA A N 1
ATOM 2369 C CA . ALA A 1 298 ? -23.739 20.485 13.906 1.00 74.56 298 ALA A CA 1
ATOM 2370 C C . ALA A 1 298 ? -24.474 20.753 15.231 1.00 74.56 298 ALA A C 1
ATOM 2372 O O . ALA A 1 298 ? -25.505 21.422 15.230 1.00 74.56 298 ALA A O 1
ATOM 2373 N N . GLU A 1 299 ? -23.922 20.312 16.368 1.00 74.81 299 GLU A N 1
ATOM 2374 C CA . GLU A 1 299 ? -24.492 20.599 17.694 1.00 74.81 299 GLU A CA 1
ATOM 2375 C C . GLU A 1 299 ? -24.517 22.104 18.009 1.00 74.81 299 GLU A C 1
ATOM 2377 O O . GLU A 1 299 ? -25.492 22.608 18.571 1.00 74.81 299 GLU A O 1
ATOM 2382 N N . ARG A 1 300 ? -23.486 22.859 17.604 1.00 73.62 300 ARG A N 1
ATOM 2383 C CA . ARG A 1 300 ? -23.463 24.321 17.785 1.00 73.62 300 ARG A CA 1
ATOM 2384 C C . ARG A 1 300 ? -24.493 25.039 16.916 1.00 73.62 300 ARG A C 1
ATOM 2386 O O . ARG A 1 300 ? -25.141 25.950 17.411 1.00 73.62 300 ARG A O 1
ATOM 2393 N N . GLY A 1 301 ? -24.686 24.608 15.670 1.00 68.44 301 GLY A N 1
ATOM 2394 C CA . GLY A 1 301 ? -25.674 25.198 14.758 1.00 68.44 301 GLY A CA 1
ATOM 2395 C C . GLY A 1 301 ? -27.136 24.947 15.149 1.00 68.44 301 GLY A C 1
ATOM 2396 O O . GLY A 1 301 ? -28.019 25.618 14.631 1.00 68.44 301 GLY A O 1
ATOM 2397 N N . THR A 1 302 ? -27.407 24.002 16.055 1.00 68.12 302 THR A N 1
ATOM 2398 C CA . THR A 1 302 ? -28.759 23.753 16.594 1.00 68.12 302 THR A CA 1
ATOM 2399 C C . THR A 1 302 ? -29.107 24.572 17.841 1.00 68.12 302 THR A C 1
ATOM 2401 O O . THR A 1 302 ? -30.251 24.526 18.294 1.00 68.12 302 THR A O 1
ATOM 2404 N N . HIS A 1 303 ? -28.139 25.296 18.412 1.00 62.41 303 HIS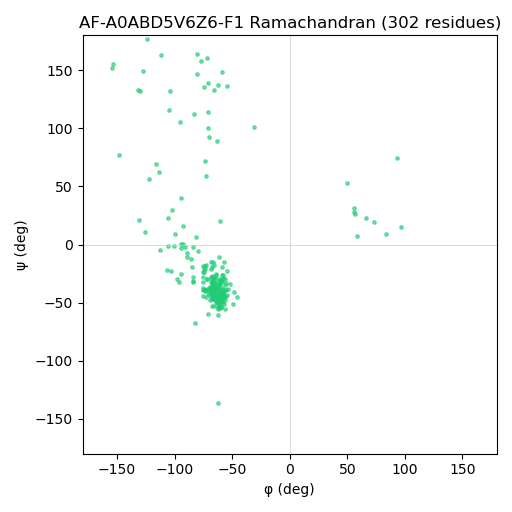 A N 1
ATOM 2405 C CA . HIS A 1 303 ? -28.312 26.101 19.626 1.00 62.41 303 HIS A CA 1
ATOM 2406 C C . HIS A 1 303 ? -28.375 27.622 19.380 1.00 62.41 303 HIS A C 1
ATOM 2408 O O . HIS A 1 303 ? -28.593 28.355 20.347 1.00 62.41 303 HIS A O 1
ATOM 2414 N N . ASP A 1 304 ? -28.249 28.063 18.124 1.00 49.81 304 ASP A N 1
ATOM 2415 C CA . ASP A 1 304 ? -28.473 29.442 17.655 1.00 49.81 304 ASP A CA 1
ATOM 2416 C C . ASP A 1 304 ? -29.805 29.554 16.888 1.00 49.81 304 ASP A C 1
ATOM 2418 O O . ASP A 1 304 ? -30.478 30.605 17.019 1.00 49.81 304 ASP A O 1
#

Solvent-accessible surface area (backbone atoms only — not comparable to full-atom values): 16239 Å² total; per-residue (Å²): 110,69,72,60,43,56,54,48,54,66,59,26,91,56,58,67,60,43,49,52,54,40,13,51,24,45,45,47,24,77,81,33,69,66,37,40,28,38,49,47,10,47,43,39,47,32,21,29,26,34,38,69,72,46,65,47,72,69,97,57,66,61,68,61,24,36,52,48,7,48,48,53,49,51,49,53,50,61,54,51,45,53,30,51,50,48,38,58,75,72,42,36,68,71,73,26,83,79,48,91,92,49,52,38,56,56,56,50,50,47,50,49,27,70,76,54,52,46,46,80,58,46,60,42,58,82,65,49,53,50,70,60,36,48,78,71,64,57,91,73,85,68,79,90,56,92,66,83,80,78,76,82,47,74,66,58,53,50,54,53,47,70,75,43,53,62,37,54,49,44,42,54,49,39,67,63,47,47,63,39,20,50,50,41,20,32,68,67,74,36,75,67,42,41,69,37,61,70,62,34,50,55,46,65,71,32,70,46,46,59,71,38,48,59,59,29,51,52,28,42,48,52,14,26,52,50,48,47,56,53,52,58,42,67,69,40,100,57,97,79,57,53,61,64,39,54,54,29,42,75,69,73,34,49,69,60,29,53,53,51,54,56,54,47,52,50,52,23,18,34,45,24,36,52,28,37,52,49,19,37,30,45,56,14,43,35,53,39,54,48,56,57,48,53,55,54,51,54,58,55,68,74,75,115

InterPro domains:
  IPR025098 Protein of unknown function DUF4013 [PF13197] (28-116)
  IPR025098 Protein of unknown function DUF4013 [PF13197] (168-216)

pLDDT: mean 77.05, std 17.6, range [34.88, 97.31]

Mean predicted aligned error: 9.88 Å

Sequence (304 aa):
MIRKTIRYLRRSDEPVKTVLIGGFFSYYGVFFVLPMVLTMGYFMRILRSAAADESPPVFERWMALFVDGVKAYAIWLIYLCIPFLNALLLGWFDVYEGVEGYQGYELFATFLVAISGGGIFAVFIPFGGRAFFEDLGASEPLEAGWGVTNTVTTEQVAVHLAADPYTYTLLILVWYVLPAALLNFARNSTFSAGFDFGEIRAIVFDKHYLAVWLPFLSLWWLGYLAVFSWQLSIADQGPLIDLSVIILEQYGLYGLANEVSENLIVAMSLIYFCTSMLAYTILGIAYRSSESAESTEAERGTHD

Organism: NCBI:txid175632

Nearest PDB structures (foldseek):
  7ngh-assembly1_C  TM=1.721E-01  e=2.561E+00  Thermococcus kodakarensis KOD1
  5bun-assembly1_B  TM=2.061E-01  e=6.469E+00  Salmonella enterica subsp. enterica serovar Typhi
  2wmz-assembly1_B  TM=1.321E-01  e=9.060E+00  Escherichia coli K-12

Radius of gyration: 21.48 Å; Cα contacts (8 Å, |Δi|>4): 323; chains: 1; bounding box: 68×46×56 Å